Protein AF-A0A183P2V3-F1 (afdb_monomer_lite)

Foldseek 3Di:
DVVVVLVVLCCCCVPPVDPDAAEAEEECLAEPPSVQVDDDLDDGDDDQPQDDPPDLHHHDRPSHPHYFHFYQPHHSDDDRRLLLVVLVVVLQQPDFDAPPCPPDDWDKAKWWAAQVRDTDDHPDDDDDDDDPVPVSPPCSVSNPDRGGTGTDIDTDDDDDDDGDGDAAAAEDAADAPVSLVSQLCQCLHPPHHQYEADDPRYDSSVLLVVLLVAADQQSHHDPVVLVVSLVSQCVRRVHDSVVSVVSNVSSSSSSPRSVSYD

pLDDT: mean 70.75, std 23.8, range [21.55, 97.94]

Sequence (262 aa):
VTRHIGEALKDEVHIRGSNIVALGIAPWGYVQHRETLIGLDNTCSYYSQGWRPGRQEAPLNPDHNYFLLADNGTSGKFGGELGLRRRLEQYLAQQPIDMRRYGGLIRARTLNVDETGEVTDIKTRFIDHGYTGMVKNRFRHLLQGNYSCLSIYHVSLEIGGSKSRVPIVGVLLEGGTQTFRTVFELVTGRNPVPIVVCDGSGRAADLLAFMHRYANEDGDLSTQLRDQMVANISRAFQIRRFEAEGLYSELKLCMKRRHLVS

Radius of gyration: 20.95 Å; chains: 1; bounding box: 42×40×66 Å

Secondary structure (DSSP, 8-state):
-HHHHHHHHHHHHHHH------EEEEEGGGBTTGGGG--SS-----------TT-S-BPPPTT-SEEEEE--S-SS---SHHHHHHHHHHHHTTSEE-GGGTT----EEE-EE-TTS-EE---------S-HHHHHHHSTTTT-S--S-B--EEE-----SS-EE----EEE-S--HHHHHHHHHHHHSSS---EEE-TTS-HHHHHHHHHHHH--TTSPPPHHHHHHHHHHHHHHHT--HHHHHHHHHHHHHHHTTGGGB-

Organism: NCBI:txid31246

Structure (mmCIF, N/CA/C/O backbone):
data_AF-A0A183P2V3-F1
#
_entry.id   AF-A0A183P2V3-F1
#
loop_
_atom_site.group_PDB
_atom_site.id
_atom_site.type_symbol
_atom_site.label_atom_id
_atom_site.label_alt_id
_atom_site.label_comp_id
_atom_site.label_asym_id
_atom_site.label_entity_id
_atom_site.label_seq_id
_atom_site.pdbx_PDB_ins_code
_atom_site.Cartn_x
_atom_site.Cartn_y
_atom_site.Cartn_z
_atom_site.occupancy
_atom_site.B_iso_or_equiv
_atom_site.auth_seq_id
_atom_site.auth_comp_id
_atom_site.auth_asym_id
_atom_site.auth_atom_id
_atom_site.pdbx_PDB_model_num
ATOM 1 N N . VAL A 1 1 ? 2.893 -12.168 -2.347 1.00 76.62 1 VAL A N 1
ATOM 2 C CA . VAL A 1 1 ? 1.909 -11.395 -3.162 1.00 76.62 1 VAL A CA 1
ATOM 3 C C . VAL A 1 1 ? 2.215 -11.344 -4.666 1.00 76.62 1 VAL A C 1
ATOM 5 O O . VAL A 1 1 ? 1.499 -11.993 -5.412 1.00 76.62 1 VAL A O 1
ATOM 8 N N . THR A 1 2 ? 3.245 -10.634 -5.158 1.00 78.25 2 THR A N 1
ATOM 9 C CA . THR A 1 2 ? 3.459 -10.425 -6.619 1.00 78.25 2 THR A CA 1
ATOM 10 C C . THR A 1 2 ? 3.651 -11.708 -7.432 1.00 78.25 2 THR A C 1
ATOM 12 O O . THR A 1 2 ? 3.273 -11.744 -8.599 1.00 78.25 2 THR A O 1
ATOM 15 N N . ARG A 1 3 ? 4.200 -12.766 -6.823 1.00 79.44 3 ARG A N 1
ATOM 16 C CA . ARG A 1 3 ? 4.275 -14.109 -7.417 1.00 79.44 3 ARG A CA 1
ATOM 17 C C . ARG A 1 3 ? 2.891 -14.717 -7.662 1.00 79.44 3 ARG A C 1
ATOM 19 O O . ARG A 1 3 ? 2.632 -15.154 -8.771 1.00 79.44 3 ARG A O 1
ATOM 26 N N . HIS A 1 4 ? 2.012 -14.691 -6.660 1.00 80.62 4 HIS A N 1
ATOM 27 C CA . HIS A 1 4 ? 0.649 -15.222 -6.774 1.00 80.62 4 HIS A CA 1
ATOM 28 C C . HIS A 1 4 ? -0.178 -14.458 -7.813 1.00 80.62 4 HIS A C 1
ATOM 30 O O . HIS A 1 4 ? -0.959 -15.062 -8.536 1.00 80.62 4 HIS A O 1
ATOM 36 N N . ILE A 1 5 ? 0.046 -13.142 -7.941 1.00 77.94 5 ILE A N 1
ATOM 37 C CA . ILE A 1 5 ? -0.540 -12.346 -9.031 1.00 77.94 5 ILE A CA 1
ATOM 38 C C . ILE A 1 5 ? -0.048 -12.867 -10.388 1.00 77.94 5 ILE A C 1
ATOM 40 O O . ILE A 1 5 ? -0.852 -13.044 -11.293 1.00 77.94 5 ILE A O 1
ATOM 44 N N . GLY A 1 6 ? 1.252 -13.145 -10.527 1.00 74.25 6 GLY A N 1
ATOM 45 C CA . GLY A 1 6 ? 1.813 -13.713 -11.757 1.00 74.25 6 GLY A CA 1
ATOM 46 C C . GLY A 1 6 ? 1.243 -15.088 -12.112 1.00 74.25 6 GLY A C 1
ATOM 47 O O . GLY A 1 6 ? 0.862 -15.315 -13.255 1.00 74.25 6 GLY A O 1
ATOM 48 N N . GLU A 1 7 ? 1.107 -15.973 -11.123 1.00 80.50 7 GLU A N 1
ATOM 49 C CA . GLU A 1 7 ? 0.483 -17.293 -11.289 1.00 80.50 7 GLU A CA 1
ATOM 50 C C . GLU A 1 7 ? -0.974 -17.160 -11.775 1.00 80.50 7 GLU A C 1
ATOM 52 O O . GLU A 1 7 ? -1.329 -17.757 -12.787 1.00 80.50 7 GLU A O 1
ATOM 57 N N . ALA A 1 8 ? -1.775 -16.280 -11.164 1.00 77.50 8 ALA A N 1
ATOM 58 C CA . ALA A 1 8 ? -3.149 -16.021 -11.607 1.00 77.50 8 ALA A CA 1
ATOM 59 C C . ALA A 1 8 ? -3.230 -15.411 -13.023 1.00 77.50 8 ALA A C 1
ATOM 61 O O . ALA A 1 8 ? -4.146 -15.718 -13.787 1.00 77.50 8 ALA A O 1
ATOM 62 N N . LEU A 1 9 ? -2.268 -14.557 -13.398 1.00 70.88 9 LEU A N 1
ATOM 63 C CA . LEU A 1 9 ? -2.194 -13.976 -14.743 1.00 70.88 9 LEU A CA 1
ATOM 64 C C . LEU A 1 9 ? -1.890 -15.031 -15.811 1.00 70.88 9 LEU A C 1
ATOM 66 O O . LEU A 1 9 ? -2.450 -14.944 -16.904 1.00 70.88 9 LEU A O 1
ATOM 70 N N . LYS A 1 10 ? -1.046 -16.031 -15.514 1.00 69.56 10 LYS A N 1
ATOM 71 C CA . LYS A 1 10 ? -0.787 -17.147 -16.442 1.00 69.56 10 LYS A CA 1
ATOM 72 C C . LYS A 1 10 ? -2.063 -17.903 -16.755 1.00 69.56 10 LYS A C 1
ATOM 74 O O . LYS A 1 10 ? -2.346 -18.142 -17.926 1.00 69.56 10 LYS A O 1
ATOM 79 N N . ASP A 1 11 ? -2.826 -18.232 -15.722 1.00 65.31 11 ASP A N 1
ATOM 80 C CA . ASP A 1 11 ? -4.051 -19.003 -15.876 1.00 65.31 11 ASP A CA 1
ATOM 81 C C . ASP A 1 11 ? -5.087 -18.212 -16.690 1.00 65.31 11 ASP A C 1
ATOM 83 O O . ASP A 1 11 ? -5.658 -18.737 -17.637 1.00 65.31 11 ASP A O 1
ATOM 87 N N . GLU A 1 12 ? -5.280 -16.916 -16.436 1.00 61.22 12 GLU A N 1
ATOM 88 C CA . GLU A 1 12 ? -6.282 -16.127 -17.172 1.00 61.22 12 GLU A CA 1
ATOM 89 C C . GLU A 1 12 ? -5.874 -15.798 -18.621 1.00 61.22 12 GLU A C 1
ATOM 91 O O . GLU A 1 12 ? -6.685 -15.950 -19.541 1.00 61.22 12 GLU A O 1
ATOM 96 N N . VAL A 1 13 ? -4.623 -15.383 -18.858 1.00 55.28 13 VAL A N 1
ATOM 97 C CA . VAL A 1 13 ? -4.152 -14.985 -20.200 1.00 55.28 13 VAL A CA 1
ATOM 98 C C . VAL A 1 13 ? -4.029 -16.200 -21.123 1.00 55.28 13 VAL A C 1
ATOM 100 O O . VAL A 1 13 ? -4.395 -16.115 -22.296 1.00 55.28 13 VAL A O 1
ATOM 103 N N . HIS A 1 14 ? -3.555 -17.340 -20.605 1.00 48.06 14 HIS A N 1
ATOM 104 C CA . HIS A 1 14 ? -3.339 -18.551 -21.402 1.00 48.06 14 HIS A CA 1
ATOM 105 C C . HIS A 1 14 ? -4.632 -19.350 -21.640 1.00 48.06 14 HIS A C 1
ATOM 107 O O . HIS A 1 14 ? -4.748 -20.010 -22.670 1.00 48.06 14 HIS A O 1
ATOM 113 N N . ILE A 1 15 ? -5.616 -19.281 -20.729 1.00 48.31 15 ILE A N 1
ATOM 114 C CA . ILE A 1 15 ? -6.849 -20.090 -20.811 1.00 48.31 15 ILE A CA 1
ATOM 115 C C . ILE A 1 15 ? -8.001 -19.334 -21.490 1.00 48.31 15 ILE A C 1
ATOM 117 O O . ILE A 1 15 ? -8.837 -19.966 -22.135 1.00 48.31 15 ILE A O 1
ATOM 121 N N . ARG A 1 16 ? -8.078 -17.997 -21.377 1.00 50.03 16 ARG A N 1
ATOM 122 C CA . ARG A 1 16 ? -9.263 -17.232 -21.827 1.00 50.03 16 ARG A CA 1
ATOM 123 C C . ARG A 1 16 ? -9.010 -16.162 -22.889 1.00 50.03 16 ARG A C 1
ATOM 125 O O . ARG A 1 16 ? -9.973 -15.544 -23.338 1.00 50.03 16 ARG A O 1
ATOM 132 N N . GLY A 1 17 ? -7.761 -15.928 -23.304 1.00 51.28 17 GLY A N 1
ATOM 133 C CA . GLY A 1 17 ? -7.438 -14.900 -24.308 1.00 51.28 17 GLY A CA 1
ATOM 134 C C . GLY A 1 17 ? -7.804 -13.476 -23.865 1.00 51.28 17 GLY A C 1
ATOM 135 O O . GLY A 1 17 ? -8.141 -12.628 -24.691 1.00 51.28 17 GLY A O 1
ATOM 136 N N . SER A 1 18 ? -7.802 -13.220 -22.557 1.00 58.06 18 SER A N 1
ATOM 137 C CA . SER A 1 18 ? -8.200 -11.946 -21.962 1.00 58.06 18 SER A CA 1
ATOM 138 C C . SER A 1 18 ? -7.098 -10.881 -22.102 1.00 58.06 18 SER A C 1
ATOM 140 O O . SER A 1 18 ? -5.914 -11.137 -21.890 1.00 58.06 18 SER A O 1
ATOM 142 N N . ASN A 1 19 ? -7.489 -9.645 -22.441 1.00 65.75 19 ASN A N 1
ATOM 143 C CA . ASN A 1 19 ? -6.584 -8.495 -22.611 1.00 65.75 19 ASN A CA 1
ATOM 144 C C . ASN A 1 19 ? -6.204 -7.860 -21.258 1.00 65.75 19 ASN A C 1
ATOM 146 O O . ASN A 1 19 ? -6.498 -6.690 -21.005 1.00 65.75 19 ASN A O 1
ATOM 150 N N . ILE A 1 20 ? -5.596 -8.633 -20.354 1.00 68.50 20 ILE A N 1
ATOM 151 C CA . ILE A 1 20 ? -5.197 -8.135 -19.031 1.00 68.50 20 ILE A CA 1
ATOM 152 C C . ILE A 1 20 ? -3.856 -7.393 -19.126 1.00 68.50 20 ILE A C 1
ATOM 154 O O . ILE A 1 20 ? -2.854 -7.921 -19.608 1.00 68.50 20 ILE A O 1
ATOM 158 N N . VAL A 1 21 ? -3.824 -6.159 -18.618 1.00 71.69 21 VAL A N 1
ATOM 159 C CA . VAL A 1 21 ? -2.601 -5.354 -18.485 1.00 71.69 21 VAL A CA 1
ATOM 160 C C . VAL A 1 21 ? -2.131 -5.382 -17.030 1.00 71.69 21 VAL A C 1
ATOM 162 O O . VAL A 1 21 ? -2.817 -4.889 -16.138 1.00 71.69 21 VAL A O 1
ATOM 165 N N . ALA A 1 22 ? -0.942 -5.933 -16.801 1.00 70.06 22 ALA A N 1
ATOM 166 C CA . ALA A 1 22 ? -0.259 -6.042 -15.519 1.00 70.06 22 ALA A CA 1
ATOM 167 C C . ALA A 1 22 ? 1.005 -5.161 -15.499 1.00 70.06 22 ALA A C 1
ATOM 169 O O . ALA A 1 22 ? 2.073 -5.535 -15.988 1.00 70.06 22 ALA A O 1
ATOM 170 N N . LEU A 1 23 ? 0.877 -3.973 -14.904 1.00 77.75 23 LEU A N 1
ATOM 171 C CA . LEU A 1 23 ? 1.963 -3.004 -14.745 1.00 77.75 23 LEU A CA 1
ATOM 172 C C . LEU A 1 23 ? 2.672 -3.183 -13.394 1.00 77.75 23 LEU A C 1
ATOM 174 O O . LEU A 1 23 ? 2.105 -2.877 -12.343 1.00 77.75 23 LEU A O 1
ATOM 178 N N . GLY A 1 24 ? 3.925 -3.631 -13.415 1.00 77.00 24 GLY A N 1
ATOM 179 C CA . GLY A 1 24 ? 4.775 -3.707 -12.228 1.00 77.00 24 GLY A CA 1
ATOM 180 C C . GLY A 1 24 ? 5.444 -2.363 -11.951 1.00 77.00 24 GLY A C 1
ATOM 181 O O . GLY A 1 24 ? 6.015 -1.770 -12.856 1.00 77.00 24 GLY A O 1
ATOM 182 N N . ILE A 1 25 ? 5.418 -1.874 -10.711 1.00 79.00 25 ILE A N 1
ATOM 183 C CA . ILE A 1 25 ? 6.225 -0.712 -10.303 1.00 79.00 25 ILE A CA 1
ATOM 184 C C . ILE A 1 25 ? 7.305 -1.215 -9.355 1.00 79.00 25 ILE A C 1
ATOM 186 O O . ILE A 1 25 ? 6.983 -1.730 -8.285 1.00 79.00 25 ILE A O 1
ATOM 190 N N . ALA A 1 26 ? 8.567 -1.094 -9.755 1.00 80.12 26 ALA A N 1
ATOM 191 C CA . ALA A 1 26 ? 9.699 -1.630 -9.012 1.00 80.12 26 ALA A CA 1
ATOM 192 C C . ALA A 1 26 ? 10.743 -0.539 -8.723 1.00 80.12 26 ALA A C 1
ATOM 194 O O . ALA A 1 26 ? 10.991 0.310 -9.577 1.00 80.12 26 ALA A O 1
ATOM 195 N N . PRO A 1 27 ? 11.382 -0.548 -7.543 1.00 80.06 27 PRO A N 1
ATOM 196 C CA . PRO A 1 27 ? 12.522 0.320 -7.270 1.00 80.06 27 PRO A CA 1
ATOM 197 C C . PRO A 1 27 ? 13.748 -0.132 -8.071 1.00 80.06 27 PRO A C 1
ATOM 199 O O . PRO A 1 27 ? 14.230 -1.249 -7.884 1.00 80.06 27 PRO A O 1
ATOM 202 N N . TRP A 1 28 ? 14.301 0.747 -8.911 1.00 81.25 28 TRP A N 1
ATOM 203 C CA . TRP A 1 28 ? 15.506 0.492 -9.717 1.00 81.25 28 TRP A CA 1
ATOM 204 C C . TRP A 1 28 ? 16.692 0.025 -8.865 1.00 81.25 28 TRP A C 1
ATOM 206 O O . TRP A 1 28 ? 17.432 -0.883 -9.241 1.00 81.25 28 TRP A O 1
ATOM 216 N N . GLY A 1 29 ? 16.823 0.602 -7.667 1.00 78.06 29 GLY A N 1
ATOM 217 C CA . GLY A 1 29 ? 17.808 0.243 -6.648 1.00 78.06 29 GLY A CA 1
ATOM 218 C C . GLY A 1 29 ? 17.839 -1.239 -6.265 1.00 78.06 29 GLY A C 1
ATOM 219 O O . GLY A 1 29 ? 18.847 -1.707 -5.744 1.00 78.06 29 GLY A O 1
ATOM 220 N N . TYR A 1 30 ? 16.741 -1.957 -6.489 1.00 85.50 30 TYR A N 1
ATOM 221 C CA . TYR A 1 30 ? 16.479 -3.301 -5.973 1.00 85.50 30 TYR A CA 1
ATOM 222 C C . TYR A 1 30 ? 16.330 -4.346 -7.088 1.00 85.50 30 TYR A C 1
ATOM 224 O O . TYR A 1 30 ? 16.124 -5.520 -6.789 1.00 85.50 30 TYR A O 1
ATOM 232 N N . VAL A 1 31 ? 16.403 -3.941 -8.362 1.00 83.31 31 VAL A N 1
ATOM 233 C CA . VAL A 1 31 ? 16.258 -4.849 -9.506 1.00 83.31 31 VAL A CA 1
ATOM 234 C C . VAL A 1 31 ? 17.556 -5.622 -9.728 1.00 83.31 31 VAL A C 1
ATOM 236 O O . VAL A 1 31 ? 18.617 -5.035 -9.926 1.00 83.31 31 VAL A O 1
ATOM 239 N N . GLN A 1 32 ? 17.458 -6.950 -9.731 1.00 87.19 32 GLN A N 1
ATOM 240 C CA . GLN A 1 32 ? 18.570 -7.840 -10.064 1.00 87.19 32 GLN A CA 1
ATOM 241 C C . GLN A 1 32 ? 18.993 -7.650 -11.524 1.00 87.19 32 GLN A C 1
ATOM 243 O O . GLN A 1 32 ? 18.119 -7.610 -12.385 1.00 87.19 32 GLN A O 1
ATOM 248 N N . HIS A 1 33 ? 20.299 -7.624 -11.810 1.00 83.25 33 HIS A N 1
ATOM 249 C CA . HIS A 1 33 ? 20.865 -7.475 -13.165 1.00 83.25 33 HIS A CA 1
ATOM 250 C C . HIS A 1 33 ? 20.415 -6.199 -13.888 1.00 83.25 33 HIS A C 1
ATOM 252 O O . HIS A 1 33 ? 20.289 -6.173 -15.114 1.00 83.25 33 HIS A O 1
ATOM 258 N N . ARG A 1 34 ? 20.126 -5.129 -13.141 1.00 80.06 34 ARG A N 1
ATOM 259 C CA . ARG A 1 34 ? 19.667 -3.845 -13.695 1.00 80.06 34 ARG A CA 1
ATOM 260 C C . ARG A 1 34 ? 20.643 -3.239 -14.706 1.00 80.06 34 ARG A C 1
ATOM 262 O O . ARG A 1 34 ? 20.220 -2.538 -15.612 1.00 80.06 34 ARG A O 1
ATOM 269 N N . GLU A 1 35 ? 21.931 -3.549 -14.617 1.00 77.50 35 GLU A N 1
ATOM 270 C CA . GLU A 1 35 ? 22.951 -3.155 -15.590 1.00 77.50 35 GLU A CA 1
ATOM 271 C C . GLU A 1 35 ? 22.640 -3.637 -17.013 1.00 77.50 35 GLU A C 1
ATOM 273 O O . GLU A 1 35 ? 22.985 -2.956 -17.972 1.00 77.50 35 GLU A O 1
ATOM 278 N N . THR A 1 36 ? 21.913 -4.752 -17.161 1.00 75.56 36 THR A N 1
ATOM 279 C CA . THR A 1 36 ? 21.452 -5.251 -18.470 1.00 75.56 36 THR A CA 1
ATOM 280 C C . THR A 1 36 ? 20.374 -4.375 -19.099 1.00 75.56 36 THR A C 1
ATOM 282 O O . THR A 1 36 ? 20.162 -4.435 -20.306 1.00 75.56 36 THR A O 1
ATOM 285 N N . LEU A 1 37 ? 19.695 -3.561 -18.288 1.00 74.06 37 LEU A N 1
ATOM 286 C CA . LEU A 1 37 ? 18.627 -2.656 -18.703 1.00 74.06 37 LEU A CA 1
ATOM 287 C C . LEU A 1 37 ? 19.147 -1.249 -19.026 1.00 74.06 37 LEU A C 1
ATOM 289 O O . LEU A 1 37 ? 18.365 -0.401 -19.448 1.00 74.06 37 LEU A O 1
ATOM 293 N N . ILE A 1 38 ? 20.448 -0.992 -18.854 1.00 73.06 38 ILE A N 1
ATOM 294 C CA . ILE A 1 38 ? 21.062 0.298 -19.167 1.00 73.06 38 ILE A CA 1
ATOM 295 C C . ILE A 1 38 ? 21.364 0.361 -20.665 1.00 73.06 38 ILE A C 1
ATOM 297 O O . ILE A 1 38 ? 22.180 -0.393 -21.191 1.00 73.06 38 ILE A O 1
ATOM 301 N N . GLY A 1 39 ? 20.731 1.304 -21.353 1.00 60.34 39 GLY A N 1
ATOM 302 C CA . GLY A 1 39 ? 20.983 1.589 -22.758 1.00 60.34 39 GLY A CA 1
ATOM 303 C C . GLY A 1 39 ? 20.179 2.802 -23.203 1.00 60.34 39 GLY A C 1
ATOM 304 O O . GLY A 1 39 ? 19.013 2.941 -22.844 1.00 60.34 39 GLY A O 1
ATOM 305 N N . LEU A 1 40 ? 20.802 3.695 -23.969 1.00 54.50 40 LEU A N 1
ATOM 306 C CA . LEU A 1 40 ? 20.103 4.827 -24.571 1.00 54.50 40 LEU A CA 1
ATOM 307 C C . LEU A 1 40 ? 19.416 4.353 -25.856 1.00 54.50 40 LEU A C 1
ATOM 309 O O . LEU A 1 40 ? 20.084 3.785 -26.718 1.00 54.50 40 LEU A O 1
ATOM 313 N N . ASP A 1 41 ? 18.104 4.572 -25.971 1.00 53.28 41 ASP A N 1
ATOM 314 C CA . ASP A 1 41 ? 17.301 4.226 -27.156 1.00 53.28 41 ASP A CA 1
ATOM 315 C C . ASP A 1 41 ? 17.491 2.783 -27.664 1.00 53.28 41 ASP A C 1
ATOM 317 O O . ASP A 1 41 ? 17.401 2.511 -28.863 1.00 53.28 41 ASP A O 1
ATOM 321 N N . ASN A 1 42 ? 17.755 1.840 -26.754 1.00 53.56 42 ASN A N 1
ATOM 322 C CA . ASN A 1 42 ? 18.007 0.447 -27.102 1.00 53.56 42 ASN A CA 1
ATOM 323 C C . ASN A 1 42 ? 16.956 -0.493 -26.502 1.00 53.56 42 ASN A C 1
ATOM 325 O O . ASN A 1 42 ? 16.420 -0.259 -25.420 1.00 53.56 42 ASN A O 1
ATOM 329 N N . THR A 1 43 ? 16.682 -1.590 -27.208 1.00 64.25 43 THR A N 1
ATOM 330 C CA . THR A 1 43 ? 15.909 -2.700 -26.647 1.00 64.25 43 THR A CA 1
ATOM 331 C C . THR A 1 43 ? 16.853 -3.579 -25.841 1.00 64.25 43 THR A C 1
ATOM 333 O O . THR A 1 43 ? 17.717 -4.257 -26.393 1.00 64.25 43 THR A O 1
ATOM 336 N N . CYS A 1 44 ? 16.682 -3.564 -24.525 1.00 65.19 44 CYS A N 1
ATOM 337 C CA . CYS A 1 44 ? 17.478 -4.363 -23.605 1.00 65.19 44 CYS A CA 1
ATOM 338 C C . CYS A 1 44 ? 16.808 -5.721 -23.354 1.00 65.19 44 CYS A C 1
ATOM 340 O O . CYS A 1 44 ? 15.595 -5.796 -23.155 1.00 65.19 44 CYS A O 1
ATOM 342 N N . SER A 1 45 ? 17.594 -6.800 -23.350 1.00 70.88 45 SER A N 1
ATOM 343 C CA . SER A 1 45 ? 17.107 -8.133 -22.975 1.00 70.88 45 SER A CA 1
ATOM 344 C C . SER A 1 45 ? 17.323 -8.367 -21.486 1.00 70.88 45 SER A C 1
ATOM 346 O O . SER A 1 45 ? 18.446 -8.261 -20.999 1.00 70.88 45 SER A O 1
ATOM 348 N N . TYR A 1 46 ? 16.255 -8.726 -20.779 1.00 77.56 46 TYR A N 1
ATOM 349 C CA . TYR A 1 46 ? 16.287 -9.041 -19.356 1.00 77.56 46 TYR A CA 1
ATOM 350 C C . TYR A 1 46 ? 15.964 -10.511 -19.117 1.00 77.56 46 TYR A C 1
ATOM 352 O O . TYR A 1 46 ? 14.935 -11.004 -19.578 1.00 77.56 46 TYR A O 1
ATOM 360 N N . TYR A 1 47 ? 16.802 -11.193 -18.338 1.00 77.00 47 TYR A N 1
ATOM 361 C CA . TYR A 1 47 ? 16.580 -12.583 -17.951 1.00 77.00 47 TYR A CA 1
ATOM 362 C C . TYR A 1 47 ? 16.336 -12.679 -16.445 1.00 77.00 47 TYR A C 1
ATOM 364 O O . TYR A 1 47 ? 17.238 -12.456 -15.636 1.00 77.00 47 TYR A O 1
ATOM 372 N N . SER A 1 48 ? 15.107 -13.038 -16.068 1.00 80.25 48 SER A N 1
ATOM 373 C CA . SER A 1 48 ? 14.721 -13.241 -14.670 1.00 80.25 48 SER A CA 1
ATOM 374 C C . SER A 1 48 ? 15.386 -14.507 -14.121 1.00 80.25 48 SER A C 1
ATOM 376 O O . SER A 1 48 ? 15.134 -15.606 -14.608 1.00 80.25 48 SER A O 1
ATOM 378 N N . GLN A 1 49 ? 16.253 -14.366 -13.113 1.00 78.19 49 GLN A N 1
ATOM 379 C CA . GLN A 1 49 ? 17.031 -15.484 -12.554 1.00 78.19 49 GLN A CA 1
ATOM 380 C C . GLN A 1 49 ? 16.465 -16.047 -11.242 1.00 78.19 49 GLN A C 1
ATOM 382 O O . GLN A 1 49 ? 17.181 -16.726 -10.502 1.00 78.19 49 GLN A O 1
ATOM 387 N N . GLY A 1 50 ? 15.188 -15.780 -10.958 1.00 79.25 50 GLY A N 1
ATOM 388 C CA . GLY A 1 50 ? 14.520 -16.247 -9.746 1.00 79.25 50 GLY A CA 1
ATOM 389 C C . GLY A 1 50 ? 15.060 -15.607 -8.461 1.00 79.25 50 GLY A C 1
ATOM 390 O O . GLY A 1 50 ? 16.064 -14.896 -8.445 1.00 79.25 50 GLY A O 1
ATOM 391 N N . TRP A 1 51 ? 14.340 -15.813 -7.359 1.00 81.06 51 TRP A N 1
ATOM 392 C CA . TRP A 1 51 ? 14.736 -15.259 -6.066 1.00 81.06 51 TRP A CA 1
ATOM 393 C C . TRP A 1 51 ? 15.975 -15.980 -5.521 1.00 81.06 51 TRP A C 1
ATOM 395 O O . TRP A 1 51 ? 16.037 -17.210 -5.538 1.00 81.06 51 TRP A O 1
ATOM 405 N N . ARG A 1 52 ? 16.950 -15.215 -5.014 1.00 79.19 52 ARG A N 1
ATOM 406 C CA . ARG A 1 52 ? 18.191 -15.746 -4.436 1.00 79.19 52 ARG A CA 1
ATOM 407 C C . ARG A 1 52 ? 18.286 -15.394 -2.945 1.00 79.19 52 ARG A C 1
ATOM 409 O O . ARG A 1 52 ? 18.326 -14.206 -2.623 1.00 79.19 52 ARG A O 1
ATOM 416 N N . PRO A 1 53 ? 18.374 -16.386 -2.038 1.00 76.81 53 PRO A N 1
ATOM 417 C CA . PRO A 1 53 ? 18.542 -16.128 -0.610 1.00 76.81 53 PRO A CA 1
ATOM 418 C C . PRO A 1 53 ? 19.778 -15.265 -0.325 1.00 76.81 53 PRO A C 1
ATOM 420 O O . PRO A 1 53 ? 20.837 -15.471 -0.917 1.00 76.81 53 PRO A O 1
ATOM 423 N N . GLY A 1 54 ? 19.650 -14.299 0.587 1.00 76.94 54 GLY A N 1
ATOM 424 C CA . GLY A 1 54 ? 20.761 -13.444 1.029 1.00 76.94 54 GLY A CA 1
ATOM 425 C C . GLY A 1 54 ? 21.157 -12.321 0.064 1.00 76.94 54 GLY A C 1
ATOM 426 O O . GLY A 1 54 ? 22.013 -11.508 0.407 1.00 76.94 54 GLY A O 1
ATOM 427 N N . ARG A 1 55 ? 20.538 -12.227 -1.120 1.00 79.00 55 ARG A N 1
ATOM 428 C CA . ARG A 1 55 ? 20.667 -11.055 -1.997 1.00 79.00 55 ARG A CA 1
ATOM 429 C C . ARG A 1 55 ? 19.630 -10.010 -1.605 1.00 79.00 55 ARG A C 1
ATOM 431 O O . ARG A 1 55 ? 18.475 -10.332 -1.346 1.00 79.00 55 ARG A O 1
ATOM 438 N N . GLN A 1 56 ? 20.065 -8.754 -1.580 1.00 83.25 56 GLN A N 1
ATOM 439 C CA . GLN A 1 56 ? 19.170 -7.618 -1.382 1.00 83.25 56 GLN A CA 1
ATOM 440 C C . GLN A 1 56 ? 18.343 -7.334 -2.638 1.00 83.25 56 GLN A C 1
ATOM 442 O O . GLN A 1 56 ? 17.273 -6.775 -2.532 1.00 83.25 56 GLN A O 1
ATOM 447 N N . GLU A 1 57 ? 18.810 -7.727 -3.820 1.00 87.56 57 GLU A N 1
ATOM 448 C CA . GLU A 1 57 ? 18.098 -7.521 -5.082 1.00 87.56 57 GLU A CA 1
ATOM 449 C C . GLU A 1 57 ? 17.041 -8.604 -5.333 1.00 87.56 57 GLU A C 1
ATOM 451 O O . GLU A 1 57 ? 17.202 -9.762 -4.936 1.00 87.56 57 GLU A O 1
ATOM 456 N N . ALA A 1 58 ? 15.986 -8.241 -6.060 1.00 86.94 58 ALA A N 1
ATOM 457 C CA . ALA A 1 58 ? 14.926 -9.138 -6.494 1.00 86.94 58 ALA A CA 1
ATOM 458 C C . ALA A 1 58 ? 14.777 -9.116 -8.027 1.00 86.94 58 ALA A C 1
ATOM 460 O O . ALA A 1 58 ? 14.953 -8.066 -8.655 1.00 86.94 58 ALA A O 1
ATOM 461 N N . PRO A 1 59 ? 14.439 -10.256 -8.652 1.00 85.62 59 PRO A N 1
ATOM 462 C CA . PRO A 1 59 ? 14.161 -10.298 -10.080 1.00 85.62 59 PRO A CA 1
ATOM 463 C C . PRO A 1 59 ? 12.821 -9.631 -10.415 1.00 85.62 59 PRO A C 1
ATOM 465 O O . PRO A 1 59 ? 11.883 -9.648 -9.611 1.00 85.62 59 PRO A O 1
ATOM 468 N N . LEU A 1 60 ? 12.692 -9.122 -11.641 1.00 83.12 60 LEU A N 1
ATOM 469 C CA . LEU A 1 60 ? 11.388 -8.746 -12.190 1.00 83.12 60 LEU A CA 1
ATOM 470 C C . LEU A 1 60 ? 10.543 -10.003 -12.454 1.00 83.12 60 LEU A C 1
ATOM 472 O O . LEU A 1 60 ? 11.067 -11.053 -12.846 1.00 83.12 60 LEU A O 1
ATOM 476 N N . ASN A 1 61 ? 9.230 -9.895 -12.232 1.00 81.62 61 ASN A N 1
ATOM 477 C CA . ASN A 1 61 ? 8.301 -11.001 -12.458 1.00 81.62 61 ASN A CA 1
ATOM 478 C C . ASN A 1 61 ? 7.976 -11.125 -13.966 1.00 81.62 61 ASN A C 1
ATOM 480 O O . ASN A 1 61 ? 7.346 -10.216 -14.502 1.00 81.62 61 ASN A O 1
ATOM 484 N N . PRO A 1 62 ? 8.334 -12.230 -14.647 1.00 75.94 62 PRO A N 1
ATOM 485 C CA . PRO A 1 62 ? 8.081 -12.394 -16.084 1.00 75.94 62 PRO A CA 1
ATOM 486 C C . PRO A 1 62 ? 6.594 -12.372 -16.473 1.00 75.94 62 PRO A C 1
ATOM 488 O O . PRO A 1 62 ? 6.277 -12.206 -17.645 1.00 75.94 62 PRO A O 1
ATOM 491 N N . ASP A 1 63 ? 5.691 -12.511 -15.504 1.00 76.81 63 ASP A N 1
ATOM 492 C CA . ASP A 1 63 ? 4.246 -12.570 -15.737 1.00 76.81 63 ASP A CA 1
ATOM 493 C C . ASP A 1 63 ? 3.598 -11.179 -15.826 1.00 76.81 63 ASP A C 1
ATOM 495 O O . ASP A 1 63 ? 2.412 -11.054 -16.120 1.00 76.81 63 ASP A O 1
ATOM 499 N N . HIS A 1 64 ? 4.366 -10.117 -15.559 1.00 70.38 64 HIS A N 1
ATOM 500 C CA . HIS A 1 64 ? 3.948 -8.745 -15.841 1.00 70.38 64 HIS A CA 1
ATOM 501 C C . HIS A 1 64 ? 4.372 -8.369 -17.260 1.00 70.38 64 HIS A C 1
ATOM 503 O O . HIS A 1 64 ? 5.503 -8.618 -17.672 1.00 70.38 64 HIS A O 1
ATOM 509 N N . ASN A 1 65 ? 3.479 -7.717 -17.998 1.00 67.69 65 ASN A N 1
ATOM 510 C CA . ASN A 1 65 ? 3.721 -7.298 -19.380 1.00 67.69 65 ASN A CA 1
ATOM 511 C C . ASN A 1 65 ? 4.344 -5.898 -19.488 1.00 67.69 65 ASN A C 1
ATOM 513 O O . ASN A 1 65 ? 4.900 -5.563 -20.533 1.00 67.69 65 ASN A O 1
ATOM 517 N N . TYR A 1 66 ? 4.309 -5.099 -18.418 1.00 75.12 66 TYR A N 1
ATOM 518 C CA . TYR A 1 66 ? 4.936 -3.779 -18.376 1.00 75.12 66 TYR A CA 1
ATOM 519 C C . TYR A 1 66 ? 5.584 -3.508 -17.019 1.00 75.12 66 TYR A C 1
ATOM 521 O O . TYR A 1 66 ? 5.092 -3.961 -15.985 1.00 75.12 66 TYR A O 1
ATOM 529 N N . PHE A 1 67 ? 6.642 -2.694 -17.015 1.00 75.12 67 PHE A N 1
ATOM 530 C CA . PHE A 1 67 ? 7.318 -2.247 -15.799 1.00 75.12 67 PHE A CA 1
ATOM 531 C C . PHE A 1 67 ? 7.561 -0.736 -15.792 1.00 75.12 67 PHE A C 1
ATOM 533 O O . PHE A 1 67 ? 7.974 -0.166 -16.797 1.00 75.12 67 PHE A O 1
ATOM 540 N N . LEU A 1 68 ? 7.346 -0.109 -14.633 1.00 77.88 68 LEU A N 1
ATOM 541 C CA . LEU A 1 68 ? 7.873 1.203 -14.269 1.00 77.88 68 LEU A CA 1
ATOM 542 C C . LEU A 1 68 ? 9.002 1.011 -13.261 1.00 77.88 68 LEU A C 1
ATOM 544 O O . LEU A 1 68 ? 8.779 0.451 -12.185 1.00 77.88 68 LEU A O 1
ATOM 548 N N . LEU A 1 69 ? 10.196 1.497 -13.588 1.00 79.12 69 LEU A N 1
ATOM 549 C CA . LEU A 1 69 ? 11.363 1.414 -12.714 1.00 79.12 69 LEU A CA 1
ATOM 550 C C . LEU A 1 69 ? 11.597 2.776 -12.053 1.00 79.12 69 LEU A C 1
ATOM 552 O O . LEU A 1 69 ? 11.968 3.745 -12.708 1.00 79.12 69 LEU A O 1
ATOM 556 N N . ALA A 1 70 ? 11.329 2.856 -10.751 1.00 76.75 70 ALA A N 1
ATOM 557 C CA . ALA A 1 70 ? 11.490 4.074 -9.969 1.00 76.75 70 ALA A CA 1
ATOM 558 C C . ALA A 1 70 ? 12.921 4.171 -9.442 1.00 76.75 70 ALA A C 1
ATOM 560 O O . ALA A 1 70 ? 13.323 3.376 -8.589 1.00 76.75 70 ALA A O 1
ATOM 561 N N . ASP A 1 71 ? 13.676 5.149 -9.927 1.00 75.75 71 ASP A N 1
ATOM 562 C CA . ASP A 1 71 ? 15.018 5.432 -9.440 1.00 75.75 71 ASP A CA 1
ATOM 563 C C . ASP A 1 71 ? 14.989 6.588 -8.429 1.00 75.75 71 ASP A C 1
ATOM 565 O O . ASP A 1 71 ? 14.219 7.542 -8.524 1.00 75.75 71 ASP A O 1
ATOM 569 N N . ASN A 1 72 ? 15.787 6.452 -7.383 1.00 71.69 72 ASN A N 1
ATOM 570 C CA . ASN A 1 72 ? 15.978 7.459 -6.344 1.00 71.69 72 ASN A CA 1
ATOM 571 C C . ASN A 1 72 ? 17.472 7.736 -6.104 1.00 71.69 72 ASN A C 1
ATOM 573 O O . ASN A 1 72 ? 17.828 8.317 -5.081 1.00 71.69 72 ASN A O 1
ATOM 577 N N . GLY A 1 73 ? 18.343 7.263 -7.000 1.00 73.12 73 GLY A N 1
ATOM 578 C CA . GLY A 1 73 ? 19.794 7.384 -6.906 1.00 73.12 73 GLY A CA 1
ATOM 579 C C . GLY A 1 73 ? 20.444 6.444 -5.889 1.00 73.12 73 GLY A C 1
ATOM 580 O O . GLY A 1 73 ? 21.649 6.535 -5.662 1.00 73.12 73 GLY A O 1
ATOM 581 N N . THR A 1 74 ? 19.689 5.542 -5.253 1.00 73.94 74 THR A N 1
ATOM 582 C CA . THR A 1 74 ? 20.222 4.623 -4.235 1.00 73.94 74 THR A CA 1
ATOM 583 C C . THR A 1 74 ? 20.236 3.171 -4.710 1.00 73.94 74 THR A C 1
ATOM 585 O O . THR A 1 74 ? 19.482 2.760 -5.588 1.00 73.94 74 THR A O 1
ATOM 588 N N . SER A 1 75 ? 21.114 2.365 -4.110 1.00 78.44 75 SER A N 1
ATOM 589 C CA . SER A 1 75 ? 21.191 0.919 -4.350 1.00 78.44 75 SER A CA 1
ATOM 590 C C . SER A 1 75 ? 20.715 0.157 -3.119 1.00 78.44 75 SER A C 1
ATOM 592 O O . SER A 1 75 ? 21.017 0.548 -1.991 1.00 78.44 75 SER A O 1
ATOM 594 N N . GLY A 1 76 ? 19.943 -0.907 -3.329 1.00 78.06 76 GLY A N 1
ATOM 595 C CA . GLY A 1 76 ? 19.402 -1.752 -2.268 1.00 78.06 76 GLY A CA 1
ATOM 596 C C . GLY A 1 76 ? 18.382 -1.062 -1.356 1.00 78.06 76 GLY A C 1
ATOM 597 O O . GLY A 1 76 ? 18.127 -1.552 -0.259 1.00 78.06 76 GLY A O 1
ATOM 598 N N . LYS A 1 77 ? 17.787 0.072 -1.741 1.00 73.69 77 LYS A N 1
ATOM 599 C CA . LYS A 1 77 ? 16.775 0.744 -0.909 1.00 73.69 77 LYS A CA 1
ATOM 600 C C . LYS A 1 77 ? 15.455 0.933 -1.646 1.00 73.69 77 LYS A C 1
ATOM 602 O O . LYS A 1 77 ? 15.425 1.193 -2.844 1.00 73.69 77 LYS A O 1
ATOM 607 N N . PHE A 1 78 ? 14.380 0.831 -0.872 1.00 73.31 78 PHE A N 1
ATOM 608 C CA . PHE A 1 78 ? 13.025 1.223 -1.254 1.00 73.31 78 PHE A CA 1
ATOM 609 C C . PHE A 1 78 ? 12.832 2.734 -1.061 1.00 73.31 78 PHE A C 1
ATOM 611 O O . PHE A 1 78 ? 13.551 3.348 -0.266 1.00 73.31 78 PHE A O 1
ATOM 618 N N . GLY A 1 79 ? 11.846 3.332 -1.734 1.00 62.06 79 GLY A N 1
ATOM 619 C CA . GLY A 1 79 ? 11.367 4.683 -1.410 1.00 62.06 79 GLY A CA 1
ATOM 620 C C . GLY A 1 79 ? 10.962 5.569 -2.591 1.00 62.06 79 GLY A C 1
ATOM 621 O O . GLY A 1 79 ? 10.326 6.597 -2.371 1.00 62.06 79 GLY A O 1
ATOM 622 N N . GLY A 1 80 ? 11.289 5.201 -3.833 1.00 67.31 80 GLY A N 1
ATOM 623 C CA . GLY A 1 80 ? 10.877 5.959 -5.029 1.00 67.31 80 GLY A CA 1
ATOM 624 C C . GLY A 1 80 ? 9.540 5.485 -5.607 1.00 67.31 80 GLY A C 1
ATOM 625 O O . GLY A 1 80 ? 8.697 6.275 -6.038 1.00 67.31 80 GLY A O 1
ATOM 626 N N . GLU A 1 81 ? 9.318 4.177 -5.560 1.00 71.19 81 GLU A N 1
ATOM 627 C CA . GLU A 1 81 ? 8.202 3.460 -6.165 1.00 71.19 81 GLU A CA 1
ATOM 628 C C . GLU A 1 81 ? 6.850 3.817 -5.543 1.00 71.19 81 GLU A C 1
ATOM 630 O O . GLU A 1 81 ? 5.870 3.967 -6.269 1.00 71.19 81 GLU A O 1
ATOM 635 N N . LEU A 1 82 ? 6.793 4.030 -4.222 1.00 70.44 82 LEU A N 1
ATOM 636 C CA . LEU A 1 82 ? 5.556 4.404 -3.528 1.00 70.44 82 LEU A CA 1
ATOM 637 C C . LEU A 1 82 ? 5.077 5.798 -3.948 1.00 70.44 82 LEU A C 1
ATOM 639 O O . LEU A 1 82 ? 3.887 6.005 -4.190 1.00 70.44 82 LEU A O 1
ATOM 643 N N . GLY A 1 83 ? 6.003 6.751 -4.081 1.00 71.06 83 GLY A N 1
ATOM 644 C CA . GLY A 1 83 ? 5.693 8.100 -4.555 1.00 71.06 83 GLY A CA 1
ATOM 645 C C . GLY A 1 83 ? 5.214 8.098 -6.006 1.00 71.06 83 GLY A C 1
ATOM 646 O O . GLY A 1 83 ? 4.198 8.722 -6.321 1.00 71.06 83 GLY A O 1
ATOM 647 N N . LEU A 1 84 ? 5.905 7.352 -6.875 1.00 73.69 84 LEU A N 1
ATOM 648 C CA . LEU A 1 84 ? 5.512 7.177 -8.275 1.00 73.69 84 LEU A CA 1
ATOM 649 C C . LEU A 1 84 ? 4.125 6.530 -8.395 1.00 73.69 84 LEU A C 1
ATOM 651 O O . LEU A 1 84 ? 3.271 7.054 -9.111 1.00 73.69 84 LEU A O 1
ATOM 655 N N . ARG A 1 85 ? 3.876 5.444 -7.652 1.00 74.69 85 ARG A N 1
ATOM 656 C CA . ARG A 1 85 ? 2.592 4.731 -7.625 1.00 74.69 85 ARG A CA 1
ATOM 657 C C . ARG A 1 85 ? 1.439 5.672 -7.285 1.00 74.69 85 ARG A C 1
ATOM 659 O O . ARG A 1 85 ? 0.482 5.751 -8.048 1.00 74.69 85 ARG A O 1
ATOM 666 N N . ARG A 1 86 ? 1.563 6.434 -6.194 1.00 69.38 86 ARG A N 1
ATOM 667 C CA . ARG A 1 86 ? 0.516 7.365 -5.736 1.00 69.38 86 ARG A CA 1
ATOM 668 C C . ARG A 1 86 ? 0.205 8.440 -6.768 1.00 69.38 86 ARG A C 1
ATOM 670 O O . ARG A 1 86 ? -0.960 8.734 -7.019 1.00 69.38 86 ARG A O 1
ATOM 677 N N . ARG A 1 87 ? 1.240 9.032 -7.371 1.00 71.81 87 ARG A N 1
ATOM 678 C CA . ARG A 1 87 ? 1.077 10.066 -8.403 1.00 71.81 87 ARG A CA 1
ATOM 679 C C . ARG A 1 87 ? 0.392 9.512 -9.652 1.00 71.81 87 ARG A C 1
ATOM 681 O O . ARG A 1 87 ? -0.496 10.167 -10.194 1.00 71.81 87 ARG A O 1
ATOM 688 N N . LEU A 1 88 ? 0.763 8.301 -10.068 1.00 74.69 88 LEU A N 1
ATOM 689 C CA . LEU A 1 88 ? 0.137 7.615 -11.195 1.00 74.69 88 LEU A CA 1
ATOM 690 C C . LEU A 1 88 ? -1.340 7.312 -10.923 1.00 74.69 88 LEU A C 1
ATOM 692 O O . LEU A 1 88 ? -2.188 7.648 -11.743 1.00 74.69 88 LEU A O 1
ATOM 696 N N . GLU A 1 89 ? -1.662 6.730 -9.769 1.00 71.38 89 GLU A N 1
ATOM 697 C CA . GLU A 1 89 ? -3.047 6.435 -9.383 1.00 71.38 89 GLU A CA 1
ATOM 698 C C . GLU A 1 89 ? -3.897 7.710 -9.349 1.00 71.38 89 GLU A C 1
ATOM 700 O O . GLU A 1 89 ? -4.954 7.777 -9.969 1.00 71.38 89 GLU A O 1
ATOM 705 N N . GLN A 1 90 ? -3.410 8.777 -8.715 1.00 68.25 90 GLN A N 1
ATOM 706 C CA . GLN A 1 90 ? -4.132 10.051 -8.674 1.00 68.25 90 GLN A CA 1
ATOM 707 C C . GLN A 1 90 ? -4.372 10.644 -10.062 1.00 68.25 90 GLN A C 1
ATOM 709 O O . GLN A 1 90 ? -5.432 11.224 -10.303 1.00 68.25 90 GLN A O 1
ATOM 714 N N . TYR A 1 91 ? -3.405 10.507 -10.969 1.00 72.12 91 TYR A N 1
ATOM 715 C CA . TYR A 1 91 ? -3.556 10.942 -12.350 1.00 72.12 91 TYR A CA 1
ATOM 716 C C . TYR A 1 91 ? -4.617 10.121 -13.089 1.00 72.12 91 TYR A C 1
ATOM 718 O O . TYR A 1 91 ? -5.483 10.703 -13.749 1.00 72.12 91 TYR A O 1
ATOM 726 N N . LEU A 1 92 ? -4.577 8.791 -12.955 1.00 71.25 92 LEU A N 1
ATOM 727 C CA . LEU A 1 92 ? -5.527 7.879 -13.595 1.00 71.25 92 LEU A CA 1
ATOM 728 C C . LEU A 1 92 ? -6.954 8.143 -13.112 1.00 71.25 92 LEU A C 1
ATOM 730 O O . LEU A 1 92 ? -7.840 8.310 -13.943 1.00 71.25 92 LEU A O 1
ATOM 734 N N . ALA A 1 93 ? -7.165 8.316 -11.805 1.00 67.88 93 ALA A N 1
ATOM 735 C CA . ALA A 1 93 ? -8.478 8.630 -11.231 1.00 67.88 93 ALA A CA 1
ATOM 736 C C . ALA A 1 93 ? -9.078 9.959 -11.729 1.00 67.88 93 ALA A C 1
ATOM 738 O O . ALA A 1 93 ? -10.273 10.213 -11.575 1.00 67.88 93 ALA A O 1
ATOM 739 N N . GLN A 1 94 ? -8.266 10.846 -12.307 1.00 69.31 94 GLN A N 1
ATOM 740 C CA . GLN A 1 94 ? -8.736 12.096 -12.902 1.00 69.31 94 GLN A CA 1
ATOM 741 C C . GLN A 1 94 ? -9.032 11.972 -14.397 1.00 69.31 94 GLN A C 1
ATOM 743 O O . GLN A 1 94 ? -9.677 12.869 -14.947 1.00 69.31 94 GLN A O 1
ATOM 748 N N . GLN A 1 95 ? -8.599 10.889 -15.048 1.00 65.88 95 GLN A N 1
ATOM 749 C CA . GLN A 1 95 ? -8.856 10.695 -16.466 1.00 65.88 95 GLN A CA 1
ATOM 750 C C . GLN A 1 95 ? -10.331 10.351 -16.708 1.00 65.88 95 GLN A C 1
ATOM 752 O O . GLN A 1 95 ? -10.919 9.572 -15.949 1.00 65.88 95 GLN A O 1
ATOM 757 N N . PRO A 1 96 ? -10.948 10.928 -17.753 1.00 64.56 96 PRO A N 1
ATOM 758 C CA . PRO A 1 96 ? -12.266 10.501 -18.200 1.00 64.56 96 PRO A CA 1
ATOM 759 C C . PRO A 1 96 ? -12.217 9.048 -18.707 1.00 64.56 96 PRO A C 1
ATOM 761 O O . PRO A 1 96 ? -11.159 8.580 -19.105 1.00 64.56 96 PRO A O 1
ATOM 764 N N . ILE A 1 97 ? -13.347 8.343 -18.722 1.00 62.84 97 ILE A N 1
ATOM 765 C CA . ILE A 1 97 ? -13.527 7.048 -19.394 1.00 62.84 97 ILE A CA 1
ATOM 766 C C . ILE A 1 97 ? -14.345 7.288 -20.663 1.00 62.84 97 ILE A C 1
ATOM 768 O O . ILE A 1 97 ? -15.477 7.762 -20.572 1.00 62.84 97 ILE A O 1
ATOM 772 N N . ASP A 1 98 ? -13.808 6.917 -21.829 1.00 59.12 98 ASP A N 1
ATOM 773 C CA . ASP A 1 98 ? -14.600 6.810 -23.060 1.00 59.12 98 ASP A CA 1
ATOM 774 C C . ASP A 1 98 ? -15.230 5.414 -23.146 1.00 59.12 98 ASP A C 1
ATOM 776 O O . ASP A 1 98 ? -14.546 4.432 -23.436 1.00 59.12 98 ASP A O 1
ATOM 780 N N . MET A 1 99 ? -16.540 5.302 -22.922 1.00 52.41 99 MET A N 1
ATOM 781 C CA . MET A 1 99 ? -17.246 4.024 -23.087 1.00 52.41 99 MET A CA 1
ATOM 782 C C . MET A 1 99 ? -17.460 3.631 -24.562 1.00 52.41 99 MET A C 1
ATOM 784 O O . MET A 1 99 ? -17.922 2.525 -24.829 1.00 52.41 99 MET A O 1
ATOM 788 N N . ARG A 1 100 ? -17.135 4.488 -25.543 1.00 50.38 100 ARG A N 1
ATOM 789 C CA . ARG A 1 100 ? -17.395 4.223 -26.973 1.00 50.38 100 ARG A CA 1
ATOM 790 C C . ARG A 1 100 ? -16.288 3.425 -27.672 1.00 50.38 100 ARG A C 1
ATOM 792 O O . ARG A 1 100 ? -16.473 3.031 -28.819 1.00 50.38 100 ARG A O 1
ATOM 799 N N . ARG A 1 101 ? -15.150 3.170 -27.010 1.00 48.47 101 ARG A N 1
ATOM 800 C CA . ARG A 1 101 ? -13.954 2.523 -27.597 1.00 48.47 101 ARG A CA 1
ATOM 801 C C . ARG A 1 101 ? -13.583 1.162 -26.981 1.00 48.47 101 ARG A C 1
ATOM 803 O O . ARG A 1 101 ? -12.406 0.808 -26.995 1.00 48.47 101 ARG A O 1
ATOM 810 N N . TYR A 1 102 ? -14.539 0.350 -26.519 1.00 44.91 102 TYR A N 1
ATOM 811 C CA . TYR A 1 102 ? -14.298 -1.029 -26.021 1.00 44.91 102 TYR A CA 1
ATOM 812 C C . TYR A 1 102 ? -13.763 -2.040 -27.081 1.00 44.91 102 TYR A C 1
ATOM 814 O O . TYR A 1 102 ? -13.985 -3.241 -26.976 1.00 44.91 102 TYR A O 1
ATOM 822 N N . GLY A 1 103 ? -13.014 -1.576 -28.088 1.00 38.69 103 GLY A N 1
ATOM 823 C CA . GLY A 1 103 ? -12.226 -2.385 -29.026 1.00 38.69 103 GLY A CA 1
ATOM 824 C C . GLY A 1 103 ? -10.825 -1.828 -29.341 1.00 38.69 103 GLY A C 1
ATOM 825 O O . GLY A 1 103 ? -10.187 -2.304 -30.274 1.00 38.69 103 GLY A O 1
ATOM 826 N N . GLY A 1 104 ? -10.329 -0.810 -28.623 1.00 35.78 104 GLY A N 1
ATOM 827 C CA . GLY A 1 104 ? -9.056 -0.143 -28.936 1.00 35.78 104 GLY A CA 1
ATOM 828 C C . GLY A 1 104 ? -7.880 -0.568 -28.052 1.00 35.78 104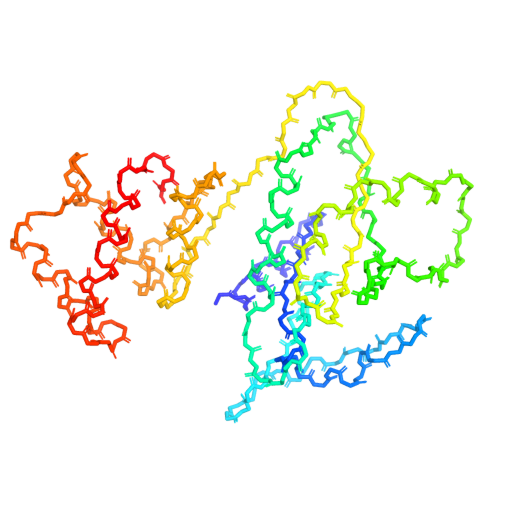 GLY A C 1
ATOM 829 O O . GLY A 1 104 ? -7.854 -0.265 -26.864 1.00 35.78 104 GLY A O 1
ATOM 830 N N . LEU A 1 105 ? -6.884 -1.215 -28.662 1.00 33.28 105 LEU A N 1
ATOM 831 C CA . LEU A 1 105 ? -5.572 -1.568 -28.105 1.00 33.28 105 LEU A CA 1
ATOM 832 C C . LEU A 1 105 ? -4.888 -0.379 -27.392 1.00 33.28 105 LEU A C 1
ATOM 834 O O . LEU A 1 105 ? -4.619 0.650 -28.013 1.00 33.28 105 LEU A O 1
ATOM 838 N N . ILE A 1 106 ? -4.535 -0.541 -26.113 1.00 34.22 106 ILE A N 1
ATOM 839 C CA . ILE A 1 106 ? -3.719 0.426 -25.360 1.00 34.22 106 ILE A CA 1
ATOM 840 C C . ILE A 1 106 ? -2.239 0.180 -25.697 1.00 34.22 106 ILE A C 1
ATOM 842 O O . ILE A 1 106 ? -1.720 -0.909 -25.460 1.00 34.22 106 ILE A O 1
ATOM 846 N N . ARG A 1 107 ? -1.544 1.184 -26.254 1.00 31.97 107 ARG A N 1
ATOM 847 C CA . ARG A 1 107 ? -0.094 1.141 -26.529 1.00 31.97 107 ARG A CA 1
ATOM 848 C C . ARG A 1 107 ? 0.674 2.004 -25.525 1.00 31.97 107 ARG A C 1
ATOM 850 O O . ARG A 1 107 ? 0.377 3.188 -25.373 1.00 31.97 107 ARG A O 1
ATOM 857 N N . ALA A 1 108 ? 1.689 1.419 -24.893 1.00 30.91 108 ALA A N 1
ATOM 858 C CA . ALA A 1 108 ? 2.639 2.118 -24.028 1.00 30.91 108 ALA A CA 1
ATOM 859 C C . ALA A 1 108 ? 3.958 2.410 -24.778 1.00 30.91 108 ALA A C 1
ATOM 861 O O . ALA A 1 108 ? 4.381 1.607 -25.610 1.00 30.91 108 ALA A O 1
ATOM 862 N N . ARG A 1 109 ? 4.603 3.552 -24.498 1.00 32.72 109 ARG A N 1
ATOM 863 C CA . ARG A 1 109 ? 5.962 3.910 -24.968 1.00 32.72 109 ARG A CA 1
ATOM 864 C C . ARG A 1 109 ? 6.844 4.299 -23.781 1.00 32.72 109 ARG A C 1
ATOM 866 O O . ARG A 1 109 ? 6.347 4.821 -22.795 1.00 32.72 109 ARG A O 1
ATOM 873 N N . THR A 1 110 ? 8.149 4.099 -23.882 1.00 32.66 110 THR A N 1
ATOM 874 C CA . THR A 1 110 ? 9.127 4.548 -22.876 1.00 32.66 110 THR A CA 1
ATOM 875 C C . THR A 1 110 ? 9.414 6.046 -23.035 1.00 32.66 110 THR A C 1
ATOM 877 O O . THR A 1 110 ? 9.553 6.500 -24.169 1.00 32.66 110 THR A O 1
ATOM 880 N N . LEU A 1 111 ? 9.509 6.811 -21.937 1.00 35.59 111 LEU A N 1
ATOM 881 C CA . LEU A 1 111 ? 10.067 8.173 -21.931 1.00 35.59 111 LEU A CA 1
ATOM 882 C C . LEU A 1 111 ? 11.171 8.275 -20.873 1.00 35.59 111 LEU A C 1
ATOM 884 O O . LEU A 1 111 ? 10.995 7.816 -19.743 1.00 35.59 111 LEU A O 1
ATOM 888 N N . ASN A 1 112 ? 12.272 8.931 -21.235 1.00 35.41 112 ASN A N 1
ATOM 889 C CA . ASN A 1 112 ? 13.312 9.346 -20.302 1.00 35.41 112 ASN A CA 1
ATOM 890 C C . ASN A 1 112 ? 13.044 10.797 -19.884 1.00 35.41 112 ASN A C 1
ATOM 892 O O . ASN A 1 112 ? 12.763 11.648 -20.730 1.00 35.41 112 ASN A O 1
ATOM 896 N N . VAL A 1 113 ? 13.098 11.072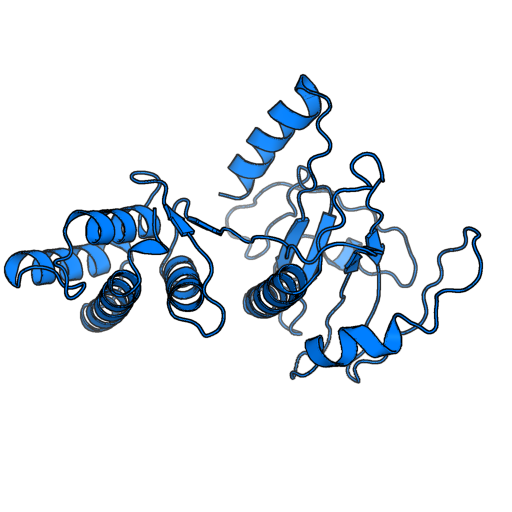 -18.581 1.00 36.81 113 VAL A N 1
ATOM 897 C CA . VAL A 1 113 ? 12.964 12.425 -18.027 1.00 36.81 113 VAL A CA 1
ATOM 898 C C . VAL A 1 113 ? 14.215 12.718 -17.214 1.00 36.81 113 VAL A C 1
ATOM 900 O O . VAL A 1 113 ? 14.572 11.927 -16.337 1.00 36.81 113 VAL A O 1
ATOM 903 N N . ASP A 1 114 ? 14.890 13.817 -17.536 1.00 35.94 114 ASP A N 1
ATOM 904 C CA . ASP A 1 114 ? 16.089 14.242 -16.821 1.00 35.94 114 ASP A CA 1
ATOM 905 C C . ASP A 1 114 ? 15.772 14.982 -15.509 1.00 35.94 114 ASP A C 1
ATOM 907 O O . ASP A 1 114 ? 14.616 15.217 -15.144 1.00 35.94 114 ASP A O 1
ATOM 911 N N . GLU A 1 115 ? 16.832 15.342 -14.784 1.00 33.81 115 GLU A N 1
ATOM 912 C CA . GLU A 1 115 ? 16.811 16.016 -13.479 1.00 33.81 115 GLU A CA 1
ATOM 913 C C . GLU A 1 115 ? 16.098 17.381 -13.465 1.00 33.81 115 GLU A C 1
ATOM 915 O O . GLU A 1 115 ? 15.747 17.884 -12.396 1.00 33.81 115 GLU A O 1
ATOM 920 N N . THR A 1 116 ? 15.834 17.969 -14.635 1.00 33.09 116 THR A N 1
ATOM 921 C CA . THR A 1 116 ? 15.118 19.245 -14.780 1.00 33.09 116 THR A CA 1
ATOM 922 C C . THR A 1 116 ? 13.632 19.061 -15.093 1.00 33.09 116 THR A C 1
ATOM 924 O O . THR A 1 116 ? 12.865 20.030 -15.117 1.00 33.09 116 THR A O 1
ATOM 927 N N . GLY A 1 117 ? 13.198 17.818 -15.315 1.00 33.34 117 GLY A N 1
ATOM 928 C CA . GLY A 1 117 ? 11.879 17.514 -15.852 1.00 33.34 117 GLY A CA 1
ATOM 929 C C . GLY A 1 117 ? 11.791 17.686 -17.372 1.00 33.34 117 GLY A C 1
ATOM 930 O O . GLY A 1 117 ? 10.674 17.665 -17.904 1.00 33.34 117 GLY A O 1
ATOM 931 N N . GLU A 1 118 ? 12.916 17.858 -18.081 1.00 33.19 118 GLU A N 1
ATOM 932 C CA . GLU A 1 118 ? 12.935 17.817 -19.542 1.00 33.19 118 GLU A CA 1
ATOM 933 C C . GLU A 1 118 ? 12.831 16.366 -20.027 1.00 33.19 118 GLU A C 1
ATOM 935 O O . GLU A 1 118 ? 13.548 15.457 -19.608 1.00 33.19 118 GLU A O 1
ATOM 940 N N . VAL A 1 119 ? 11.872 16.146 -20.929 1.00 37.69 119 VAL A N 1
ATOM 941 C CA . VAL A 1 119 ? 11.754 14.897 -21.681 1.00 37.69 119 VAL A CA 1
ATOM 942 C C . VAL A 1 119 ? 12.796 14.961 -22.789 1.00 37.69 119 VAL A C 1
ATOM 944 O O . VAL A 1 119 ? 12.615 15.710 -23.754 1.00 37.69 119 VAL A O 1
ATOM 947 N N . THR A 1 120 ? 13.879 14.203 -22.643 1.00 35.84 120 THR A N 1
ATOM 948 C CA . THR A 1 120 ? 14.877 14.043 -23.702 1.00 35.84 120 THR A CA 1
ATOM 949 C C . THR A 1 120 ? 14.325 13.078 -24.756 1.00 35.84 120 THR A C 1
ATOM 951 O O . THR A 1 120 ? 13.619 12.118 -24.449 1.00 35.84 120 THR A O 1
ATOM 954 N N . ASP A 1 121 ? 14.521 13.444 -26.019 1.00 33.72 121 ASP A N 1
ATOM 955 C CA . ASP A 1 121 ? 13.709 13.014 -27.157 1.00 33.72 121 ASP A CA 1
ATOM 956 C C . ASP A 1 121 ? 13.686 11.494 -27.412 1.00 33.72 121 ASP A C 1
ATOM 958 O O . ASP A 1 121 ? 14.619 10.754 -27.115 1.00 33.72 121 ASP A O 1
ATOM 962 N N . ILE A 1 122 ? 12.579 11.061 -28.012 1.00 30.09 122 ILE A N 1
ATOM 963 C CA . ILE A 1 122 ? 12.157 9.682 -28.244 1.00 30.09 122 ILE A CA 1
ATOM 964 C C . ILE A 1 122 ? 12.625 9.259 -29.637 1.00 30.09 122 ILE A C 1
ATOM 966 O O . ILE A 1 122 ? 11.995 9.616 -30.638 1.00 30.09 122 ILE A O 1
ATOM 970 N N . LYS A 1 123 ? 13.653 8.415 -29.755 1.00 25.38 123 LYS A N 1
ATOM 971 C CA . LYS A 1 123 ? 13.895 7.702 -31.020 1.00 25.38 123 LYS A CA 1
ATOM 972 C C . LYS A 1 123 ? 13.196 6.351 -31.019 1.00 25.38 123 LYS A C 1
ATOM 974 O O . LYS A 1 123 ? 13.763 5.308 -30.723 1.00 25.38 123 LYS A O 1
ATOM 979 N N . THR A 1 124 ? 11.952 6.345 -31.486 1.00 26.48 124 THR A N 1
ATOM 980 C CA . THR A 1 124 ? 11.373 5.132 -32.079 1.00 26.48 124 THR A CA 1
ATOM 981 C C . THR A 1 124 ? 10.620 5.506 -33.350 1.00 26.48 124 THR A C 1
ATOM 983 O O . THR A 1 124 ? 9.493 6.000 -33.313 1.00 26.48 124 THR A O 1
ATOM 986 N N . ARG A 1 125 ? 11.272 5.287 -34.501 1.00 22.20 125 ARG A N 1
ATOM 987 C CA . ARG A 1 125 ? 10.625 5.266 -35.818 1.00 22.20 125 ARG A CA 1
ATOM 988 C C . ARG A 1 125 ? 9.573 4.157 -35.812 1.00 22.20 125 ARG A C 1
ATOM 990 O O . ARG A 1 125 ? 9.950 2.999 -35.766 1.00 22.20 125 ARG A O 1
ATOM 997 N N . PHE A 1 126 ? 8.298 4.522 -35.880 1.00 21.55 126 PHE A N 1
ATOM 998 C CA . PHE A 1 126 ? 7.371 4.116 -36.942 1.00 21.55 126 PHE A CA 1
ATOM 999 C C . PHE A 1 126 ? 6.207 5.127 -36.980 1.00 21.55 126 PHE A C 1
ATOM 1001 O O . PHE A 1 126 ? 5.715 5.579 -35.949 1.00 21.55 126 PHE A O 1
ATOM 1008 N N . ILE A 1 127 ? 5.887 5.509 -38.214 1.00 23.20 127 ILE A N 1
ATOM 1009 C CA . ILE A 1 127 ? 4.925 6.485 -38.748 1.00 23.20 127 ILE A CA 1
ATOM 1010 C C . ILE A 1 127 ? 3.640 6.634 -37.905 1.00 23.20 127 ILE A C 1
ATOM 1012 O O . ILE A 1 127 ? 2.905 5.665 -37.761 1.00 23.20 127 ILE A O 1
ATOM 1016 N N . ASP A 1 128 ? 3.361 7.837 -37.383 1.00 23.38 128 ASP A N 1
ATOM 1017 C CA . ASP A 1 128 ? 2.226 8.675 -37.822 1.00 23.38 128 ASP A CA 1
ATOM 1018 C C . ASP A 1 128 ? 2.330 10.107 -37.241 1.00 23.38 128 ASP A C 1
ATOM 1020 O O . ASP A 1 128 ? 2.931 10.332 -36.188 1.00 23.38 128 ASP A O 1
ATOM 1024 N N . HIS A 1 129 ? 1.813 11.083 -37.979 1.00 27.84 129 HIS A N 1
ATOM 1025 C CA . HIS A 1 129 ? 2.052 12.520 -37.858 1.00 27.84 129 HIS A CA 1
ATOM 1026 C C . HIS A 1 129 ? 1.251 13.171 -36.707 1.00 27.84 129 HIS A C 1
ATOM 1028 O O . HIS A 1 129 ? 0.056 12.939 -36.571 1.00 27.84 129 HIS A O 1
ATOM 1034 N N . GLY A 1 130 ? 1.876 14.078 -35.932 1.00 28.58 130 GLY A N 1
ATOM 1035 C CA . GLY A 1 130 ? 1.158 15.248 -35.382 1.00 28.58 130 GLY A CA 1
ATOM 1036 C C . GLY A 1 130 ? 1.038 15.474 -33.862 1.00 28.58 130 GLY A C 1
ATOM 1037 O O . GLY A 1 130 ? 0.499 16.509 -33.485 1.00 28.58 130 GLY A O 1
ATOM 1038 N N . TYR A 1 131 ? 1.538 14.613 -32.966 1.00 33.03 131 TYR A N 1
ATOM 1039 C CA . TYR A 1 131 ? 1.130 14.668 -31.537 1.00 33.03 131 TYR A CA 1
ATOM 1040 C C . TYR A 1 131 ? 2.199 15.052 -30.492 1.00 33.03 131 TYR A C 1
ATOM 1042 O O . TYR A 1 131 ? 1.900 15.140 -29.298 1.00 33.03 131 TYR A O 1
ATOM 1050 N N . THR A 1 132 ? 3.433 15.352 -30.898 1.00 30.56 132 THR A N 1
ATOM 1051 C CA . THR A 1 132 ? 4.572 15.576 -29.980 1.00 30.56 132 THR A CA 1
ATOM 1052 C C . THR A 1 132 ? 4.416 16.812 -29.073 1.00 30.56 132 THR A C 1
ATOM 1054 O O . THR A 1 132 ? 4.952 16.847 -27.967 1.00 30.56 132 THR A O 1
ATOM 1057 N N . GLY A 1 133 ? 3.632 17.818 -29.483 1.00 26.58 133 GLY A N 1
ATOM 1058 C CA . GLY A 1 133 ? 3.440 19.066 -28.726 1.00 26.58 133 GLY A CA 1
ATOM 1059 C C . GLY A 1 133 ? 2.482 18.976 -27.527 1.00 26.58 133 GLY A C 1
ATOM 1060 O O . GLY A 1 133 ? 2.613 19.747 -26.577 1.00 26.58 133 GLY A O 1
ATOM 1061 N N . MET A 1 134 ? 1.536 18.029 -27.520 1.00 30.09 134 MET A N 1
ATOM 1062 C CA . MET A 1 134 ? 0.508 17.923 -26.466 1.00 30.09 134 MET A CA 1
ATOM 1063 C C . MET A 1 134 ? 1.015 17.262 -25.174 1.00 30.09 134 MET A C 1
ATOM 1065 O O . MET A 1 134 ? 0.487 17.534 -24.093 1.00 30.09 134 MET A O 1
ATOM 1069 N N . VAL A 1 135 ? 2.052 16.424 -25.269 1.00 33.03 135 VAL A N 1
ATOM 1070 C CA . VAL A 1 135 ? 2.592 15.623 -24.154 1.00 33.03 135 VAL A CA 1
ATOM 1071 C C . VAL A 1 135 ? 3.325 16.500 -23.126 1.00 33.03 135 VAL A C 1
ATOM 1073 O O . VAL A 1 135 ? 3.140 16.321 -21.921 1.00 33.03 135 VAL A O 1
ATOM 1076 N N . LYS A 1 136 ? 4.063 17.524 -23.588 1.00 30.84 136 LYS A N 1
ATOM 1077 C CA . LYS A 1 136 ? 4.861 18.445 -22.748 1.00 30.84 136 LYS A CA 1
ATOM 1078 C C . LYS A 1 136 ? 4.048 19.194 -21.683 1.00 30.84 136 LYS A C 1
ATOM 1080 O O . LYS A 1 136 ? 4.575 19.512 -20.621 1.00 30.84 136 LYS A O 1
ATOM 1085 N N . ASN A 1 137 ? 2.773 19.490 -21.939 1.00 32.19 137 ASN A N 1
ATOM 1086 C CA . ASN A 1 137 ? 1.978 20.343 -21.048 1.00 32.19 137 ASN A CA 1
ATOM 1087 C C . ASN A 1 137 ? 1.136 19.582 -20.017 1.00 32.19 137 ASN A C 1
ATOM 1089 O O . ASN A 1 137 ? 0.727 20.184 -19.028 1.00 32.19 137 ASN A O 1
ATOM 1093 N N . ARG A 1 138 ? 0.892 18.276 -20.198 1.00 36.75 138 ARG A N 1
ATOM 1094 C CA . ARG A 1 138 ? -0.079 17.533 -19.371 1.00 36.75 138 ARG A CA 1
ATOM 1095 C C . ARG A 1 138 ? 0.532 16.852 -18.133 1.00 36.75 138 ARG A C 1
ATOM 1097 O O . ARG A 1 138 ? -0.196 16.590 -17.182 1.00 36.75 138 ARG A O 1
ATOM 1104 N N . PHE A 1 139 ? 1.849 16.616 -18.111 1.00 36.41 139 PHE A N 1
ATOM 1105 C CA . PHE A 1 139 ? 2.537 15.859 -17.047 1.00 36.41 139 PHE A CA 1
ATOM 1106 C C . PHE A 1 139 ? 3.540 16.660 -16.201 1.00 36.41 139 PHE A C 1
ATOM 1108 O O . PHE A 1 139 ? 4.065 16.129 -15.223 1.00 36.41 139 PHE A O 1
ATOM 1115 N N . ARG A 1 140 ? 3.747 17.953 -16.494 1.00 38.19 140 ARG A N 1
ATOM 1116 C CA . ARG A 1 140 ? 4.671 18.843 -15.759 1.00 38.19 140 ARG A CA 1
ATOM 1117 C C . ARG A 1 140 ? 4.416 18.868 -14.238 1.00 38.19 140 ARG A C 1
ATOM 1119 O O . ARG A 1 140 ? 5.341 19.057 -13.461 1.00 38.19 140 ARG A O 1
ATOM 1126 N N . HIS A 1 141 ? 3.178 18.619 -13.804 1.00 40.47 141 HIS A N 1
ATOM 1127 C CA . HIS A 1 141 ? 2.801 18.589 -12.386 1.00 40.47 141 HIS A CA 1
ATOM 1128 C C . HIS A 1 141 ? 3.146 17.279 -11.650 1.00 40.47 141 HIS A C 1
ATOM 1130 O O . HIS A 1 141 ? 3.244 17.295 -10.428 1.00 40.47 141 HIS A O 1
ATOM 1136 N N . LEU A 1 142 ? 3.351 16.150 -12.348 1.00 35.47 142 LEU A N 1
ATOM 1137 C CA . LEU A 1 142 ? 3.740 14.873 -11.715 1.00 35.47 142 LEU A CA 1
ATOM 1138 C C . LEU A 1 142 ? 5.245 14.784 -11.402 1.00 35.47 142 LEU A C 1
ATOM 1140 O O . LEU A 1 142 ? 5.665 13.884 -10.672 1.00 35.47 142 LEU A O 1
ATOM 1144 N N . LEU A 1 143 ? 6.030 15.709 -11.961 1.00 41.00 143 LEU A N 1
ATOM 1145 C CA . LEU A 1 143 ? 7.493 15.773 -11.899 1.00 41.00 143 LEU A CA 1
ATOM 1146 C C . LEU A 1 143 ? 8.020 16.745 -10.830 1.00 41.00 143 LEU A C 1
ATOM 1148 O O . LEU A 1 143 ? 9.224 16.909 -10.687 1.00 41.00 143 LEU A O 1
ATOM 1152 N N . GLN A 1 144 ? 7.143 17.393 -10.058 1.00 35.19 144 GLN A N 1
ATOM 1153 C CA . GLN A 1 144 ? 7.564 18.305 -8.993 1.00 35.19 144 GLN A CA 1
ATOM 1154 C C . GLN A 1 144 ? 7.977 17.509 -7.740 1.00 35.19 144 GLN A C 1
ATOM 1156 O O . GLN A 1 144 ? 7.137 17.130 -6.923 1.00 35.19 144 GLN A O 1
ATOM 1161 N N . GLY A 1 145 ? 9.274 17.223 -7.604 1.00 39.34 145 GLY A N 1
ATOM 1162 C CA . GLY A 1 145 ? 9.893 16.622 -6.417 1.00 39.34 145 GLY A CA 1
ATOM 1163 C C . GLY A 1 145 ? 11.373 16.284 -6.639 1.00 39.34 145 GLY A C 1
ATOM 1164 O O . GLY A 1 145 ? 11.764 15.987 -7.761 1.00 39.34 145 GLY A O 1
ATOM 1165 N N . ASN A 1 146 ? 12.187 16.315 -5.576 1.00 32.94 146 ASN A N 1
ATOM 1166 C CA . ASN A 1 146 ? 13.626 16.006 -5.617 1.00 32.94 146 ASN A CA 1
ATOM 1167 C C . ASN A 1 146 ? 13.877 14.502 -5.856 1.00 32.94 146 ASN A C 1
ATOM 1169 O O . ASN A 1 146 ? 14.180 13.763 -4.920 1.00 32.94 146 ASN A O 1
ATOM 1173 N N . TYR A 1 147 ? 13.740 14.044 -7.099 1.00 36.88 147 TYR A N 1
ATOM 1174 C CA . TYR A 1 147 ? 14.172 12.720 -7.547 1.00 36.88 147 TYR A CA 1
ATOM 1175 C C . TYR A 1 147 ? 15.151 12.918 -8.704 1.00 36.88 147 TYR A C 1
ATOM 1177 O O . TYR A 1 147 ? 14.796 13.515 -9.712 1.00 36.88 147 TYR A O 1
ATOM 1185 N N . SER A 1 148 ? 16.383 12.438 -8.555 1.00 32.25 148 SER A N 1
ATOM 1186 C CA . SER A 1 148 ? 17.485 12.661 -9.503 1.00 32.25 148 SER A CA 1
ATOM 1187 C C . SER A 1 148 ? 17.393 11.842 -10.800 1.00 32.25 148 SER A C 1
ATOM 1189 O O . SER A 1 148 ? 18.272 11.945 -11.645 1.00 32.25 148 SER A O 1
ATOM 1191 N N . CYS A 1 149 ? 16.358 11.014 -10.966 1.00 31.92 149 CYS A N 1
ATOM 1192 C CA . CYS A 1 149 ? 16.145 10.172 -12.141 1.00 31.92 149 CYS A CA 1
ATOM 1193 C C . CYS A 1 149 ? 14.745 9.545 -12.039 1.00 31.92 149 CYS A C 1
ATOM 1195 O O . CYS A 1 149 ? 14.506 8.717 -11.165 1.00 31.92 149 CYS A O 1
ATOM 1197 N N . LEU A 1 150 ? 13.784 9.932 -12.881 1.00 32.69 150 LEU A N 1
ATOM 1198 C CA . LEU A 1 150 ? 12.478 9.263 -12.939 1.00 32.69 150 LEU A CA 1
ATOM 1199 C C . LEU A 1 150 ? 12.194 8.880 -14.395 1.00 32.69 150 LEU A C 1
ATOM 1201 O O . LEU A 1 150 ? 11.711 9.692 -15.177 1.00 32.69 150 LEU A O 1
ATOM 1205 N N . SER A 1 151 ? 12.475 7.631 -14.771 1.00 34.88 151 SER A N 1
ATOM 1206 C CA . SER A 1 151 ? 12.038 7.102 -16.069 1.00 34.88 151 SER A CA 1
ATOM 1207 C C . SER A 1 151 ? 10.531 6.822 -16.002 1.00 34.88 151 SER A C 1
ATOM 1209 O O . SER A 1 151 ? 10.092 5.843 -15.396 1.00 34.88 151 SER A O 1
ATOM 1211 N N . ILE A 1 152 ? 9.711 7.723 -16.554 1.00 33.03 152 ILE A N 1
ATOM 1212 C CA . ILE A 1 152 ? 8.251 7.566 -16.615 1.00 33.03 152 ILE A CA 1
ATOM 1213 C C . ILE A 1 152 ? 7.890 6.905 -17.941 1.00 33.03 152 ILE A C 1
ATOM 1215 O O . ILE A 1 152 ? 8.031 7.495 -19.006 1.00 33.03 152 ILE A O 1
ATOM 1219 N N . TYR A 1 153 ? 7.339 5.699 -17.888 1.00 34.31 153 TYR A N 1
ATOM 1220 C CA . TYR A 1 153 ? 6.858 5.016 -19.081 1.00 34.31 153 TYR A CA 1
ATOM 1221 C C . TYR A 1 153 ? 5.432 5.498 -19.379 1.00 34.31 153 TYR A C 1
ATOM 1223 O O . TYR A 1 153 ? 4.548 5.513 -18.520 1.00 34.31 153 TYR A O 1
ATOM 1231 N N . HIS A 1 154 ? 5.235 5.969 -20.601 1.00 32.69 154 HIS A N 1
ATOM 1232 C CA . HIS A 1 154 ? 4.037 6.617 -21.102 1.00 32.69 154 HIS A CA 1
ATOM 1233 C C . HIS A 1 154 ? 2.958 5.597 -21.466 1.00 32.69 154 HIS A C 1
ATOM 1235 O O . HIS A 1 154 ? 3.181 4.693 -22.269 1.00 32.69 154 HIS A O 1
ATOM 1241 N N . VAL A 1 155 ? 1.755 5.799 -20.933 1.00 32.16 155 VAL A N 1
ATOM 1242 C CA . VAL A 1 155 ? 0.520 5.137 -21.369 1.00 32.16 155 VAL A CA 1
ATOM 1243 C C . VAL A 1 155 ? -0.369 6.218 -21.985 1.00 32.16 155 VAL A C 1
ATOM 1245 O O . VAL A 1 155 ? -0.746 7.166 -21.297 1.00 32.16 155 VAL A O 1
ATOM 1248 N N . SER A 1 156 ? -0.674 6.122 -23.283 1.00 28.28 156 SER A N 1
ATOM 1249 C CA . SER A 1 156 ? -1.572 7.069 -23.961 1.00 28.28 156 SER A CA 1
ATOM 1250 C C . SER A 1 156 ? -3.025 6.620 -23.878 1.00 28.28 156 SER A C 1
ATOM 1252 O O . SER A 1 156 ? -3.345 5.501 -24.272 1.00 28.28 156 SER A O 1
ATOM 1254 N N . LEU A 1 157 ? -3.909 7.527 -23.460 1.00 32.78 157 LEU A N 1
ATOM 1255 C CA . LEU A 1 157 ? -5.363 7.399 -23.578 1.00 32.78 157 LEU A CA 1
ATOM 1256 C C . LEU A 1 157 ? -5.916 8.698 -24.186 1.00 32.78 157 LEU A C 1
ATOM 1258 O O . LEU A 1 157 ? -5.829 9.763 -23.575 1.00 32.78 157 LEU A O 1
ATOM 1262 N N . GLU A 1 158 ? -6.460 8.621 -25.402 1.00 31.66 158 GLU A N 1
ATOM 1263 C CA . GLU A 1 158 ? -7.242 9.702 -26.020 1.00 31.66 158 GLU A CA 1
ATOM 1264 C C . GLU A 1 158 ? -8.730 9.476 -25.759 1.00 31.66 158 GLU A C 1
ATOM 1266 O O . GLU A 1 158 ? -9.237 8.393 -26.054 1.00 31.66 158 GLU A O 1
ATOM 1271 N N . ILE A 1 159 ? -9.432 10.476 -25.209 1.00 41.41 159 ILE A N 1
ATOM 1272 C CA . ILE A 1 159 ? -10.829 10.324 -24.776 1.00 41.41 159 ILE A CA 1
ATOM 1273 C C . ILE A 1 159 ? -11.641 11.593 -25.052 1.00 41.41 159 ILE A C 1
ATOM 1275 O O . ILE A 1 159 ? -11.291 12.681 -24.587 1.00 41.41 159 ILE A O 1
ATOM 1279 N N . GLY A 1 160 ? -12.762 11.420 -25.760 1.00 32.22 160 GLY A N 1
ATOM 1280 C CA . GLY A 1 160 ? -13.820 12.411 -25.931 1.00 32.22 160 GLY A CA 1
ATOM 1281 C C . GLY A 1 160 ? -15.201 11.812 -25.640 1.00 32.22 160 GLY A C 1
ATOM 1282 O O . GLY A 1 160 ? -15.629 10.893 -26.323 1.00 32.22 160 GLY A O 1
ATOM 1283 N N . GLY A 1 161 ? -15.929 12.394 -24.676 1.00 41.31 161 GLY A N 1
ATOM 1284 C CA . GLY A 1 161 ? -17.371 12.173 -24.462 1.00 41.31 161 GLY A CA 1
ATOM 1285 C C . GLY A 1 161 ? -17.773 11.434 -23.170 1.00 41.31 161 GLY A C 1
ATOM 1286 O O . GLY A 1 161 ? -17.242 10.381 -22.860 1.00 41.31 161 GLY A O 1
ATOM 1287 N N . SER A 1 162 ? -18.766 12.000 -22.459 1.00 47.44 162 SER A N 1
ATOM 1288 C CA . SER A 1 162 ? -19.401 11.589 -21.177 1.00 47.44 162 SER A CA 1
ATOM 1289 C C . SER A 1 162 ? -18.475 11.353 -19.965 1.00 47.44 162 SER A C 1
ATOM 1291 O O . SER A 1 162 ? -17.629 10.472 -19.943 1.00 47.44 162 SER A O 1
ATOM 1293 N N . LYS A 1 163 ? -18.662 12.162 -18.911 1.00 51.28 163 LYS A N 1
ATOM 1294 C CA . LYS A 1 163 ? -17.772 12.294 -17.743 1.00 51.28 163 LYS A CA 1
ATOM 1295 C C . LYS A 1 163 ? -17.943 11.157 -16.717 1.00 51.28 163 LYS A C 1
ATOM 1297 O O . LYS A 1 163 ? -18.471 11.399 -15.637 1.00 51.28 163 LYS A O 1
ATOM 1302 N N . SER A 1 164 ? -17.481 9.947 -17.015 1.00 58.75 164 SER A N 1
ATOM 1303 C CA . SER A 1 164 ? -17.112 8.987 -15.957 1.00 58.75 164 SER A CA 1
ATOM 1304 C C . SER A 1 164 ? -15.602 9.053 -15.728 1.00 58.75 164 SER A C 1
ATOM 1306 O O . SER A 1 164 ? -14.872 9.356 -16.666 1.00 58.75 164 SER A O 1
ATOM 1308 N N . ARG A 1 165 ? -15.126 8.846 -14.499 1.00 67.50 165 ARG A N 1
ATOM 1309 C CA . ARG A 1 165 ? -13.691 8.838 -14.154 1.00 67.50 165 ARG A CA 1
ATOM 1310 C C . ARG A 1 165 ? -13.223 7.407 -13.932 1.00 67.50 165 ARG A C 1
ATOM 1312 O O . ARG A 1 165 ? -14.026 6.589 -13.495 1.00 67.50 165 ARG A O 1
ATOM 1319 N N . VAL A 1 166 ? -11.947 7.117 -14.193 1.00 70.12 166 VAL A N 1
ATOM 1320 C CA . VAL A 1 166 ? -11.365 5.786 -13.936 1.00 70.12 166 VAL A CA 1
ATOM 1321 C C . VAL A 1 166 ? -11.487 5.446 -12.440 1.00 70.12 166 VAL A C 1
ATOM 1323 O O . VAL A 1 166 ? -10.888 6.148 -11.623 1.00 70.12 166 VAL A O 1
ATOM 1326 N N . PRO A 1 167 ? -12.247 4.405 -12.044 1.00 78.25 167 PRO A N 1
ATOM 1327 C CA . PRO A 1 167 ? -12.298 3.980 -10.653 1.00 78.25 167 PRO A CA 1
ATOM 1328 C C . PRO A 1 167 ? -10.992 3.277 -10.277 1.00 78.25 167 PRO A C 1
ATOM 1330 O O . PRO A 1 167 ? -10.440 2.504 -11.059 1.00 78.25 167 PRO A O 1
ATOM 1333 N N . ILE A 1 168 ? -10.513 3.528 -9.060 1.00 81.06 168 ILE A N 1
ATOM 1334 C CA . ILE A 1 168 ? -9.342 2.854 -8.494 1.00 81.06 168 ILE A CA 1
ATOM 1335 C C . ILE A 1 168 ? -9.778 2.152 -7.220 1.00 81.06 168 ILE A C 1
ATOM 1337 O O . ILE A 1 168 ? -10.438 2.756 -6.379 1.00 81.06 168 ILE A O 1
ATOM 1341 N N . VAL A 1 169 ? -9.392 0.887 -7.095 1.00 87.75 169 VAL A N 1
ATOM 1342 C CA . VAL A 1 169 ? -9.591 0.054 -5.909 1.00 87.75 169 VAL A CA 1
ATOM 1343 C C . VAL A 1 169 ? -8.254 -0.595 -5.570 1.00 87.75 169 VAL A C 1
ATOM 1345 O O . VAL A 1 169 ? -7.549 -1.074 -6.460 1.00 87.75 169 VAL A O 1
ATOM 1348 N N . GLY A 1 170 ? -7.893 -0.592 -4.291 1.00 90.50 170 GLY A N 1
ATOM 1349 C CA . GLY A 1 170 ? -6.764 -1.352 -3.770 1.00 90.50 170 GLY A CA 1
ATOM 1350 C C . GLY A 1 170 ? -7.213 -2.712 -3.247 1.00 90.50 170 GLY A C 1
ATOM 1351 O O . GLY A 1 170 ? -8.329 -2.866 -2.761 1.00 90.50 170 GLY A O 1
ATOM 1352 N N . VAL A 1 171 ? -6.326 -3.699 -3.316 1.00 93.06 171 VAL A N 1
ATOM 1353 C CA . VAL A 1 171 ? -6.536 -5.015 -2.704 1.00 93.06 171 VAL A CA 1
ATOM 1354 C C . VAL A 1 171 ? -5.394 -5.264 -1.729 1.00 93.06 171 VAL A C 1
ATOM 1356 O O . VAL A 1 171 ? -4.224 -5.187 -2.110 1.00 93.06 171 VAL A O 1
ATOM 1359 N N . LEU A 1 172 ? -5.730 -5.532 -0.471 1.00 94.75 172 LEU A N 1
ATOM 1360 C CA . LEU A 1 172 ? -4.782 -5.872 0.579 1.00 94.75 172 LEU A CA 1
ATOM 1361 C C . LEU A 1 172 ? -4.733 -7.392 0.752 1.00 94.75 172 LEU A C 1
ATOM 1363 O O . LEU A 1 172 ? -5.659 -8.005 1.281 1.00 94.75 172 LEU A O 1
ATOM 1367 N N . LEU A 1 173 ? -3.612 -7.967 0.323 1.00 93.38 173 LEU A N 1
ATOM 1368 C CA . LEU A 1 173 ? -3.227 -9.360 0.536 1.00 93.38 173 LEU A CA 1
ATOM 1369 C C . LEU A 1 173 ? -1.959 -9.381 1.383 1.00 93.38 173 LEU A C 1
ATOM 1371 O O . LEU A 1 173 ? -0.967 -8.751 1.001 1.00 93.38 173 LEU A O 1
ATOM 1375 N N . GLU A 1 174 ? -1.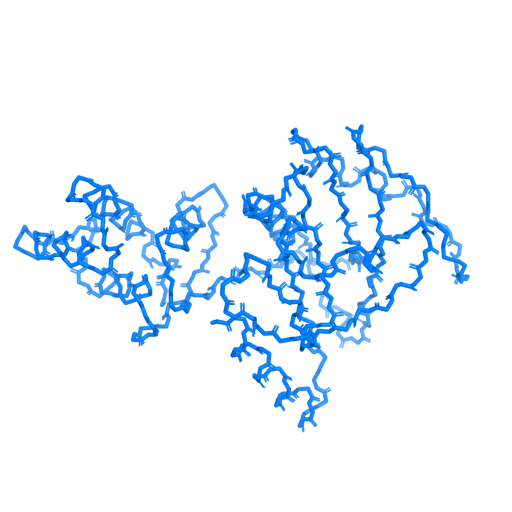973 -10.119 2.493 1.00 93.25 174 GLU A N 1
ATOM 1376 C CA . GLU A 1 174 ? -0.872 -10.137 3.462 1.00 93.25 174 GLU A CA 1
ATOM 1377 C C . GLU A 1 174 ? -0.463 -8.707 3.894 1.00 93.25 174 GLU A C 1
ATOM 1379 O O . GLU A 1 174 ? -1.252 -7.763 3.881 1.00 93.25 174 GLU A O 1
ATOM 1384 N N . GLY A 1 175 ? 0.791 -8.530 4.314 1.00 90.00 175 GLY A N 1
ATOM 1385 C CA . GLY A 1 175 ? 1.423 -7.224 4.457 1.00 90.00 175 GLY A CA 1
ATOM 1386 C C . GLY A 1 175 ? 2.231 -7.075 5.739 1.00 90.00 175 GLY A C 1
ATOM 1387 O O . GLY A 1 175 ? 1.958 -7.699 6.767 1.00 90.00 175 GLY A O 1
ATOM 1388 N N . GLY A 1 176 ? 3.264 -6.238 5.655 1.00 90.75 176 GLY A N 1
ATOM 1389 C CA . GLY A 1 176 ? 4.038 -5.766 6.802 1.00 90.75 176 GLY A CA 1
ATOM 1390 C C . GLY A 1 176 ? 3.566 -4.391 7.280 1.00 90.75 176 GLY A C 1
ATOM 1391 O O . GLY A 1 176 ? 2.588 -3.839 6.780 1.00 90.75 176 GLY A O 1
ATOM 1392 N N . THR A 1 177 ? 4.321 -3.789 8.196 1.00 89.38 177 THR A N 1
ATOM 1393 C CA . THR A 1 177 ? 4.039 -2.443 8.724 1.00 89.38 177 THR A CA 1
ATOM 1394 C C . THR A 1 177 ? 4.012 -1.366 7.633 1.00 89.38 177 THR A C 1
ATOM 1396 O O . THR A 1 177 ? 3.153 -0.492 7.654 1.00 89.38 177 THR A O 1
ATOM 1399 N N . GLN A 1 178 ? 4.896 -1.448 6.633 1.00 84.88 178 GLN A N 1
ATOM 1400 C CA . GLN A 1 178 ? 4.922 -0.501 5.507 1.00 84.88 178 GLN A CA 1
ATOM 1401 C C . GLN A 1 178 ? 3.716 -0.647 4.568 1.00 84.88 178 GLN A C 1
ATOM 1403 O O . GLN A 1 178 ? 3.164 0.347 4.093 1.00 84.88 178 GLN A O 1
ATOM 1408 N N . THR A 1 179 ? 3.276 -1.885 4.320 1.00 90.06 179 THR A N 1
ATOM 1409 C CA . THR A 1 179 ? 2.047 -2.154 3.560 1.00 90.06 179 THR A CA 1
ATOM 1410 C C . THR A 1 179 ? 0.855 -1.530 4.271 1.00 90.06 179 THR A C 1
ATOM 1412 O O . THR A 1 179 ? 0.061 -0.828 3.651 1.00 90.06 179 THR A O 1
ATOM 1415 N N . PHE A 1 180 ? 0.780 -1.721 5.589 1.00 90.25 180 PHE A N 1
ATOM 1416 C CA . PHE A 1 180 ? -0.272 -1.143 6.407 1.00 90.25 180 PHE A CA 1
ATOM 1417 C C . PHE A 1 180 ? -0.276 0.393 6.360 1.00 90.25 180 PHE A C 1
ATOM 1419 O O . PHE A 1 180 ? -1.316 0.985 6.089 1.00 90.25 180 PHE A O 1
ATOM 1426 N N . ARG A 1 181 ? 0.884 1.044 6.519 1.00 89.00 181 ARG A N 1
ATOM 1427 C CA . ARG A 1 181 ? 0.996 2.509 6.387 1.00 89.00 181 ARG A CA 1
ATOM 1428 C C . ARG A 1 181 ? 0.534 3.011 5.024 1.00 89.00 181 ARG A C 1
ATOM 1430 O O . ARG A 1 181 ? -0.160 4.016 4.938 1.00 89.00 181 ARG A O 1
ATOM 1437 N N . THR A 1 182 ? 0.849 2.275 3.959 1.00 86.81 182 THR A N 1
ATOM 1438 C CA . THR A 1 182 ? 0.358 2.605 2.615 1.00 86.81 182 THR A CA 1
ATOM 1439 C C . THR A 1 182 ? -1.169 2.561 2.561 1.00 86.81 182 THR A C 1
ATOM 1441 O O . THR A 1 182 ? -1.779 3.487 2.037 1.00 86.81 182 THR A O 1
ATOM 1444 N N . VAL A 1 183 ? -1.796 1.537 3.147 1.00 91.62 183 VAL A N 1
ATOM 1445 C CA . VAL A 1 183 ? -3.261 1.441 3.246 1.00 91.62 183 VAL A CA 1
ATOM 1446 C C . VAL A 1 183 ? -3.843 2.578 4.082 1.00 91.62 183 VAL A C 1
ATOM 1448 O O . VAL A 1 183 ? -4.810 3.205 3.656 1.00 91.62 183 VAL A O 1
ATOM 1451 N N . PHE A 1 184 ? -3.236 2.898 5.225 1.00 92.88 184 PHE A N 1
ATOM 1452 C CA . PHE A 1 184 ? -3.633 4.039 6.047 1.00 92.88 184 PHE A CA 1
ATOM 1453 C C . PHE A 1 184 ? -3.636 5.342 5.238 1.00 92.88 184 PHE A C 1
ATOM 1455 O O . PHE A 1 184 ? -4.633 6.066 5.239 1.00 92.88 184 PHE A O 1
ATOM 1462 N N . GLU A 1 185 ? -2.574 5.616 4.483 1.00 87.38 185 GLU A N 1
ATOM 1463 C CA . GLU A 1 185 ? -2.475 6.809 3.637 1.00 87.38 185 GLU A CA 1
ATOM 1464 C C . GLU A 1 185 ? -3.492 6.813 2.486 1.00 87.38 185 GLU A C 1
ATOM 1466 O O . GLU A 1 185 ? -4.054 7.863 2.167 1.00 87.38 185 GLU A O 1
ATOM 1471 N N . LEU A 1 186 ? -3.771 5.651 1.888 1.00 85.94 186 LEU A N 1
ATOM 1472 C CA . LEU A 1 186 ? -4.777 5.503 0.833 1.00 85.94 186 LEU A CA 1
ATOM 1473 C C . LEU A 1 186 ? -6.202 5.725 1.350 1.00 85.94 186 LEU A C 1
ATOM 1475 O O . LEU A 1 186 ? -6.989 6.384 0.681 1.00 85.94 186 LEU A O 1
ATOM 1479 N N . VAL A 1 187 ? -6.543 5.216 2.534 1.00 92.19 187 VAL A N 1
ATOM 1480 C CA . VAL A 1 187 ? -7.898 5.327 3.098 1.00 92.19 187 VAL A CA 1
ATOM 1481 C C . VAL A 1 187 ? -8.131 6.708 3.708 1.00 92.19 187 VAL A C 1
ATOM 1483 O O . VAL A 1 187 ? -9.195 7.305 3.523 1.00 92.19 187 VAL A O 1
ATOM 1486 N N . THR A 1 188 ? -7.149 7.249 4.433 1.00 91.81 188 THR A N 1
ATOM 1487 C CA . THR A 1 188 ? -7.298 8.492 5.217 1.00 91.81 188 THR A CA 1
ATOM 1488 C C . THR A 1 188 ? -6.839 9.751 4.479 1.00 91.81 188 THR A C 1
ATOM 1490 O O . THR A 1 188 ? -7.178 10.864 4.891 1.00 91.81 188 THR A O 1
ATOM 1493 N N . GLY A 1 189 ? -6.144 9.595 3.350 1.00 85.88 189 GLY A N 1
ATOM 1494 C CA . GLY A 1 189 ? -5.613 10.690 2.547 1.00 85.88 189 GLY A CA 1
ATOM 1495 C C . GLY A 1 189 ? -6.665 11.593 1.892 1.00 85.88 189 GLY A C 1
ATOM 1496 O O . GLY A 1 189 ? -7.880 11.421 2.037 1.00 85.88 189 GLY A O 1
ATOM 1497 N N . ARG A 1 190 ? -6.164 12.590 1.146 1.00 79.62 190 ARG A N 1
ATOM 1498 C CA . ARG A 1 190 ? -6.970 13.613 0.449 1.00 79.62 190 ARG A CA 1
ATOM 1499 C C . ARG A 1 190 ? -7.802 13.042 -0.703 1.00 79.62 190 ARG A C 1
ATOM 1501 O O . ARG A 1 190 ? -8.907 13.515 -0.933 1.00 79.62 190 ARG A O 1
ATOM 1508 N N . ASN A 1 191 ? -7.262 12.044 -1.402 1.00 75.69 191 ASN A N 1
ATOM 1509 C CA . ASN A 1 191 ? -7.933 11.312 -2.475 1.00 75.69 191 ASN A CA 1
ATOM 1510 C C . ASN A 1 191 ? -8.087 9.855 -2.021 1.00 75.69 191 ASN A C 1
ATOM 1512 O O . ASN A 1 191 ? -7.183 9.059 -2.286 1.00 75.69 191 ASN A O 1
ATOM 1516 N N . PRO A 1 192 ? -9.145 9.532 -1.259 1.00 85.25 192 PRO A N 1
ATOM 1517 C CA . PRO A 1 192 ? -9.289 8.212 -0.674 1.00 85.25 192 PRO A CA 1
ATOM 1518 C C . PRO A 1 192 ? -9.497 7.126 -1.734 1.00 85.25 192 PRO A C 1
ATOM 1520 O O . PRO A 1 192 ? -10.254 7.324 -2.685 1.00 85.25 192 PRO A O 1
ATOM 1523 N N . VAL A 1 193 ? -8.862 5.971 -1.539 1.00 85.62 193 VAL A N 1
ATOM 1524 C CA . VAL A 1 193 ? -9.009 4.785 -2.396 1.00 85.62 193 VAL A CA 1
ATOM 1525 C C . VAL A 1 193 ? -9.726 3.682 -1.609 1.00 85.62 193 VAL A C 1
ATOM 1527 O O . VAL A 1 193 ? -9.254 3.336 -0.525 1.00 85.62 193 VAL A O 1
ATOM 1530 N N . PRO A 1 194 ? -10.840 3.120 -2.119 1.00 91.62 194 PRO A N 1
ATOM 1531 C CA . PRO A 1 194 ? -11.464 1.937 -1.535 1.00 91.62 194 PRO A CA 1
ATOM 1532 C C . PRO A 1 194 ? -10.511 0.737 -1.544 1.00 91.62 194 PRO A C 1
ATOM 1534 O O . PRO A 1 194 ? -9.851 0.479 -2.551 1.00 91.62 194 PRO A O 1
ATOM 1537 N N . ILE A 1 195 ? -10.454 -0.002 -0.440 1.00 95.00 195 ILE A N 1
ATOM 1538 C CA . ILE A 1 195 ? -9.585 -1.156 -0.225 1.00 95.00 195 ILE A CA 1
ATOM 1539 C C . ILE A 1 195 ? -10.434 -2.392 0.061 1.00 95.00 195 ILE A C 1
ATOM 1541 O O . ILE A 1 195 ? -11.258 -2.385 0.970 1.00 95.00 195 ILE A O 1
ATOM 1545 N N . VAL A 1 196 ? -10.183 -3.467 -0.679 1.00 96.12 196 VAL A N 1
ATOM 1546 C CA . VAL A 1 196 ? -10.699 -4.808 -0.383 1.00 96.12 196 VAL A CA 1
ATOM 1547 C C . VAL A 1 196 ? -9.635 -5.574 0.392 1.00 96.12 196 VAL A C 1
ATOM 1549 O O . VAL A 1 196 ? -8.491 -5.664 -0.056 1.00 96.12 196 VAL A O 1
ATOM 1552 N N . VAL A 1 197 ? -9.985 -6.116 1.550 1.00 96.06 197 VAL A N 1
ATOM 1553 C CA . VAL A 1 197 ? -9.085 -6.849 2.438 1.00 96.06 197 VAL A CA 1
ATOM 1554 C C . VAL A 1 197 ? -9.394 -8.336 2.362 1.00 96.06 197 VAL A C 1
ATOM 1556 O O . VAL A 1 197 ? -10.509 -8.778 2.622 1.00 96.06 197 VAL A O 1
ATOM 1559 N N . CYS A 1 198 ? -8.383 -9.139 2.051 1.00 93.56 198 CYS A N 1
ATOM 1560 C CA . CYS A 1 198 ? -8.516 -10.589 2.087 1.00 93.56 198 CYS A CA 1
ATOM 1561 C C . CYS A 1 198 ? -8.214 -11.101 3.503 1.00 93.56 198 CYS A C 1
ATOM 1563 O O . CYS A 1 198 ? -7.051 -11.306 3.854 1.00 93.56 198 CYS A O 1
ATOM 1565 N N . ASP A 1 199 ? -9.256 -11.277 4.319 1.00 94.31 199 ASP A N 1
ATOM 1566 C CA . ASP A 1 199 ? -9.152 -11.835 5.677 1.00 94.31 199 ASP A CA 1
ATOM 1567 C C . ASP A 1 199 ? -8.511 -13.235 5.663 1.00 94.31 199 ASP A C 1
ATOM 1569 O O . ASP A 1 199 ? -8.793 -14.055 4.786 1.00 94.31 199 ASP A O 1
ATOM 1573 N N . GLY A 1 200 ? -7.619 -13.498 6.615 1.00 93.62 200 GLY A N 1
ATOM 1574 C CA . GLY A 1 200 ? -6.830 -14.726 6.706 1.00 93.62 200 GLY A CA 1
ATOM 1575 C C . GLY A 1 200 ? -5.661 -14.806 5.722 1.00 93.62 200 GLY A C 1
ATOM 1576 O O . GLY A 1 200 ? -4.964 -15.821 5.700 1.00 93.62 200 GLY A O 1
ATOM 1577 N N . SER A 1 201 ? -5.430 -13.774 4.900 1.00 92.75 201 SER A N 1
ATOM 1578 C CA . SER A 1 201 ? -4.300 -13.779 3.969 1.00 92.75 201 SER A CA 1
ATOM 1579 C C . SER A 1 201 ? -2.978 -13.474 4.661 1.00 92.75 201 SER A C 1
ATOM 1581 O O . SER A 1 201 ? -1.961 -13.978 4.207 1.00 92.75 201 SER A O 1
ATOM 1583 N N . GLY A 1 202 ? -2.953 -12.708 5.758 1.00 93.06 202 GLY A N 1
ATOM 1584 C CA . GLY A 1 202 ? -1.734 -12.492 6.537 1.00 93.06 202 GLY A CA 1
ATOM 1585 C C . GLY A 1 202 ? -1.728 -11.223 7.387 1.00 93.06 202 GLY A C 1
ATOM 1586 O O . GLY A 1 202 ? -2.634 -10.402 7.344 1.00 93.06 202 GLY A O 1
ATOM 1587 N N . ARG A 1 203 ? -0.629 -11.023 8.127 1.00 94.19 203 ARG A N 1
ATOM 1588 C CA . ARG A 1 203 ? -0.519 -10.086 9.267 1.00 94.19 203 ARG A CA 1
ATOM 1589 C C . ARG A 1 203 ? -1.254 -8.744 9.129 1.00 94.19 203 ARG A C 1
ATOM 1591 O O . ARG A 1 203 ? -2.083 -8.438 9.975 1.00 94.19 203 ARG A O 1
ATOM 1598 N N . ALA A 1 204 ? -0.932 -7.909 8.135 1.00 95.06 204 ALA A N 1
ATOM 1599 C CA . ALA A 1 204 ? -1.579 -6.597 8.004 1.00 95.06 204 ALA A CA 1
ATOM 1600 C C . ALA A 1 204 ? -3.054 -6.698 7.583 1.00 95.06 204 ALA A C 1
ATOM 1602 O O . ALA A 1 204 ? -3.880 -5.956 8.115 1.00 95.06 204 ALA A O 1
ATOM 1603 N N . ALA A 1 205 ? -3.370 -7.608 6.658 1.00 95.81 205 ALA A N 1
ATOM 1604 C CA . ALA A 1 205 ? -4.734 -7.864 6.209 1.00 95.81 205 ALA A CA 1
ATOM 1605 C C . ALA A 1 205 ? -5.618 -8.328 7.372 1.00 95.81 205 ALA A C 1
ATOM 1607 O O . ALA A 1 205 ? -6.658 -7.727 7.621 1.00 95.81 205 ALA A O 1
ATOM 1608 N N . ASP A 1 206 ? -5.152 -9.302 8.152 1.00 96.31 206 ASP A N 1
ATOM 1609 C CA . ASP A 1 206 ? -5.905 -9.890 9.263 1.00 96.31 206 ASP A CA 1
ATOM 1610 C C . ASP A 1 206 ? -6.171 -8.862 10.371 1.00 96.31 206 ASP A C 1
ATOM 1612 O O . ASP A 1 206 ? -7.266 -8.800 10.927 1.00 96.31 206 ASP A O 1
ATOM 1616 N N . LEU A 1 207 ? -5.194 -7.998 10.676 1.00 96.50 207 LEU A N 1
ATOM 1617 C CA . LEU A 1 207 ? -5.375 -6.930 11.664 1.00 96.50 207 LEU A CA 1
ATOM 1618 C C . LEU A 1 207 ? -6.405 -5.891 11.198 1.00 96.50 207 LEU A C 1
ATOM 1620 O O . LEU A 1 207 ? -7.234 -5.452 11.997 1.00 96.50 207 LEU A O 1
ATOM 1624 N N . LEU A 1 208 ? -6.373 -5.499 9.920 1.00 96.56 208 LEU A N 1
ATOM 1625 C CA . LEU A 1 208 ? -7.342 -4.550 9.371 1.00 96.56 208 LEU A CA 1
ATOM 1626 C C . LEU A 1 208 ? -8.740 -5.174 9.255 1.00 96.56 208 LEU A C 1
ATOM 1628 O O . LEU A 1 208 ? -9.719 -4.507 9.586 1.00 96.56 208 LEU A O 1
ATOM 1632 N N . ALA A 1 209 ? -8.838 -6.447 8.866 1.00 97.19 209 ALA A N 1
ATOM 1633 C CA . ALA A 1 209 ? -10.086 -7.206 8.830 1.00 97.19 209 ALA A CA 1
ATOM 1634 C C . ALA A 1 209 ? -10.692 -7.369 10.233 1.00 97.19 209 ALA A C 1
ATOM 1636 O O . ALA A 1 209 ? -11.894 -7.167 10.421 1.00 97.19 209 ALA A O 1
ATOM 1637 N N . PHE A 1 210 ? -9.860 -7.650 11.242 1.00 97.19 210 PHE A N 1
ATOM 1638 C CA . PHE A 1 210 ? -10.284 -7.703 12.640 1.00 97.19 210 PHE A CA 1
ATOM 1639 C C . PHE A 1 210 ? -10.864 -6.360 13.096 1.00 97.19 210 PHE A C 1
ATOM 1641 O O . PHE A 1 210 ? -11.975 -6.316 13.626 1.00 97.19 210 PHE A O 1
ATOM 1648 N N . MET A 1 211 ? -10.160 -5.252 12.838 1.00 97.38 211 MET A N 1
ATOM 1649 C CA . MET A 1 211 ? -10.671 -3.910 13.146 1.00 97.38 211 MET A CA 1
ATOM 1650 C C . MET A 1 211 ? -11.973 -3.626 12.401 1.00 97.38 211 MET A C 1
ATOM 1652 O O . MET A 1 211 ? -12.929 -3.153 13.008 1.00 97.38 211 MET A O 1
ATOM 1656 N N . HIS A 1 212 ? -12.052 -3.990 11.121 1.00 97.31 212 HIS A N 1
ATOM 1657 C CA . HIS A 1 212 ? -13.267 -3.839 10.331 1.00 97.31 212 HIS A CA 1
ATOM 1658 C C . HIS A 1 212 ? -14.440 -4.632 10.908 1.00 97.31 212 HIS A C 1
ATOM 1660 O O . HIS A 1 212 ? -15.575 -4.203 10.755 1.00 97.31 212 HIS A O 1
ATOM 1666 N N . ARG A 1 213 ? -14.222 -5.763 11.584 1.00 96.06 213 ARG A N 1
ATOM 1667 C CA . 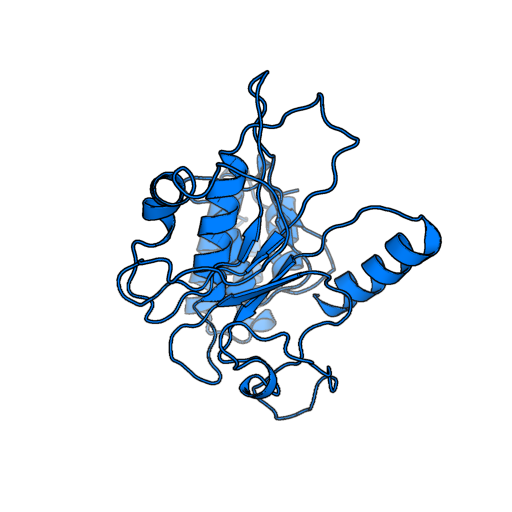ARG A 1 213 ? -15.301 -6.572 12.172 1.00 96.06 213 ARG A CA 1
ATOM 1668 C C . ARG A 1 213 ? -15.741 -6.079 13.551 1.00 96.06 213 ARG A C 1
ATOM 1670 O O . ARG A 1 213 ? -16.938 -6.090 13.825 1.00 96.06 213 ARG A O 1
ATOM 1677 N N . TYR A 1 214 ? -14.798 -5.669 14.398 1.00 97.00 214 TYR A N 1
ATOM 1678 C CA . TYR A 1 214 ? -15.036 -5.469 15.834 1.00 97.00 214 TYR A CA 1
ATOM 1679 C C . TYR A 1 214 ? -14.940 -4.018 16.317 1.00 97.00 214 TYR A C 1
ATOM 1681 O O . TYR A 1 214 ? -15.264 -3.761 17.475 1.00 97.00 214 TYR A O 1
ATOM 1689 N N . ALA A 1 215 ? -14.502 -3.074 15.478 1.00 96.94 215 ALA A N 1
ATOM 1690 C CA . ALA A 1 215 ? -14.523 -1.661 15.841 1.00 96.94 215 ALA A CA 1
ATOM 1691 C C . ALA A 1 215 ? -15.961 -1.157 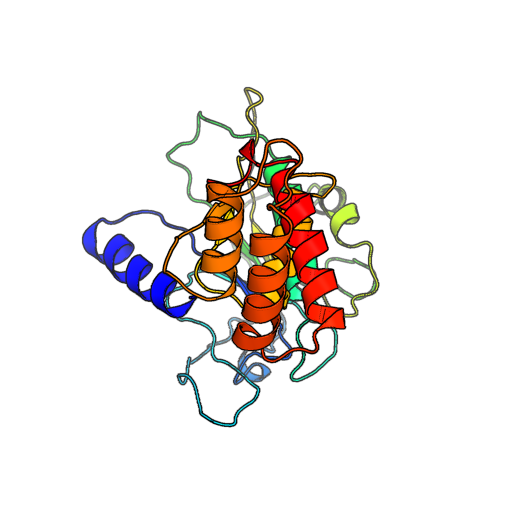16.026 1.00 96.94 215 ALA A C 1
ATOM 1693 O O . ALA A 1 215 ? -16.859 -1.457 15.230 1.00 96.94 215 ALA A O 1
ATOM 1694 N N . ASN A 1 216 ? -16.145 -0.361 17.075 1.00 96.06 216 ASN A N 1
ATOM 1695 C CA . ASN A 1 216 ? -17.370 0.371 17.354 1.00 96.06 216 ASN A CA 1
ATOM 1696 C C . ASN A 1 216 ? -17.571 1.492 16.314 1.00 96.06 216 ASN A C 1
ATOM 1698 O O . ASN A 1 216 ? -16.721 1.740 15.455 1.00 96.06 216 ASN A O 1
ATOM 1702 N N . GLU A 1 217 ? -18.694 2.204 16.394 1.00 91.69 217 GLU A N 1
ATOM 1703 C CA . GLU A 1 217 ? -19.023 3.293 15.460 1.00 91.69 217 GLU A CA 1
ATOM 1704 C C . GLU A 1 217 ? -18.006 4.448 15.469 1.00 91.69 217 GLU A C 1
ATOM 1706 O O . GLU A 1 217 ? -17.812 5.114 14.453 1.00 91.69 217 GLU A O 1
ATOM 1711 N N . ASP A 1 218 ? -17.306 4.663 16.585 1.00 92.56 218 ASP A N 1
ATOM 1712 C CA . ASP A 1 218 ? -16.231 5.655 16.706 1.00 92.56 218 ASP A CA 1
ATOM 1713 C C . ASP A 1 218 ? -14.895 5.197 16.078 1.00 92.56 218 ASP A C 1
ATOM 1715 O O . ASP A 1 218 ? -13.917 5.959 16.035 1.00 92.56 218 ASP A O 1
ATOM 1719 N N . GLY A 1 219 ? -14.862 3.963 15.569 1.00 93.62 219 GLY A N 1
ATOM 1720 C CA . GLY A 1 219 ? -13.708 3.304 14.970 1.00 93.62 219 GLY A CA 1
ATOM 1721 C C . GLY A 1 219 ? -12.754 2.658 15.975 1.00 93.62 219 GLY A C 1
ATOM 1722 O O . GLY A 1 219 ? -11.707 2.162 15.555 1.00 93.62 219 GLY A O 1
ATOM 1723 N N . ASP A 1 220 ? -13.066 2.666 17.275 1.00 96.88 220 ASP A N 1
ATOM 1724 C CA . ASP A 1 220 ? -12.223 2.086 18.327 1.00 96.88 220 ASP A CA 1
ATOM 1725 C C . ASP A 1 220 ? -12.724 0.713 18.795 1.00 96.88 220 ASP A C 1
ATOM 1727 O O . ASP A 1 220 ? -13.878 0.343 18.586 1.00 96.88 220 ASP A O 1
ATOM 1731 N N . LEU A 1 221 ? -11.860 -0.046 19.465 1.00 97.00 221 LEU A N 1
ATOM 1732 C CA . LEU A 1 221 ? -12.233 -1.272 20.173 1.00 97.00 221 LEU A CA 1
ATOM 1733 C C . LEU A 1 221 ? -12.580 -0.973 21.637 1.00 97.00 221 LEU A C 1
ATOM 1735 O O . LEU A 1 221 ? -12.216 0.065 22.189 1.00 97.00 221 LEU A O 1
ATOM 1739 N N . SER A 1 222 ? -13.233 -1.927 22.309 1.00 95.62 222 SER A N 1
ATOM 1740 C CA . SER A 1 222 ? -13.356 -1.889 23.771 1.00 95.62 222 SER A CA 1
ATOM 1741 C C . SER A 1 222 ? -11.974 -1.910 24.438 1.00 95.62 222 SER A C 1
ATOM 1743 O O . SER A 1 222 ? -11.028 -2.478 23.895 1.00 95.62 222 SER A O 1
ATOM 1745 N N . THR A 1 223 ? -11.844 -1.347 25.642 1.00 93.50 223 THR A N 1
ATOM 1746 C CA . THR A 1 223 ? -10.550 -1.230 26.345 1.00 93.50 223 THR A CA 1
ATOM 1747 C C . THR A 1 223 ? -9.809 -2.566 26.468 1.00 93.50 223 THR A C 1
ATOM 1749 O O . THR A 1 223 ? -8.605 -2.634 26.231 1.00 93.50 223 THR A O 1
ATOM 1752 N N . GLN A 1 224 ? -10.534 -3.650 26.766 1.00 93.62 224 GLN A N 1
ATOM 1753 C CA . GLN A 1 224 ? -9.958 -4.994 26.869 1.00 93.62 224 GLN A CA 1
ATOM 1754 C C . GLN A 1 224 ? -9.443 -5.506 25.515 1.00 93.62 224 GLN A C 1
ATOM 1756 O O . GLN A 1 224 ? -8.325 -6.017 25.431 1.00 93.62 224 GLN A O 1
ATOM 1761 N N . LEU A 1 225 ? -10.233 -5.344 24.446 1.00 96.38 225 LEU A N 1
ATOM 1762 C CA . LEU A 1 225 ? -9.843 -5.762 23.097 1.00 96.38 225 LEU A CA 1
ATOM 1763 C C . LEU A 1 225 ? -8.710 -4.898 22.541 1.00 96.38 225 LEU A C 1
ATOM 1765 O O . LEU A 1 225 ? -7.829 -5.423 21.868 1.00 96.38 225 LEU A O 1
ATOM 1769 N N . ARG A 1 226 ? -8.679 -3.602 22.865 1.00 97.06 226 ARG A N 1
ATOM 1770 C CA . ARG A 1 226 ? -7.587 -2.689 22.513 1.00 97.06 226 ARG A CA 1
ATOM 1771 C C . ARG A 1 226 ? -6.250 -3.194 23.045 1.00 97.06 226 ARG A C 1
ATOM 1773 O O . ARG A 1 226 ? -5.295 -3.295 22.280 1.00 97.06 226 ARG A O 1
ATOM 1780 N N . ASP A 1 227 ? -6.161 -3.516 24.334 1.00 96.31 227 ASP A N 1
ATOM 1781 C CA . ASP A 1 227 ? -4.890 -3.941 24.934 1.00 96.31 227 ASP A CA 1
ATOM 1782 C C . ASP A 1 227 ? -4.404 -5.280 24.366 1.00 96.31 227 ASP A C 1
ATOM 1784 O O . ASP A 1 227 ? -3.205 -5.452 24.114 1.00 96.31 227 ASP A O 1
ATOM 1788 N N . GLN A 1 228 ? -5.335 -6.199 24.091 1.00 96.75 228 GLN A N 1
ATOM 1789 C CA . GLN A 1 228 ? -5.046 -7.444 23.376 1.00 96.75 228 GLN A CA 1
ATOM 1790 C C . GLN A 1 228 ? -4.572 -7.172 21.945 1.00 96.75 228 GLN A C 1
ATOM 1792 O O . GLN A 1 228 ? -3.582 -7.753 21.500 1.00 96.75 228 GLN A O 1
ATOM 1797 N N . MET A 1 229 ? -5.227 -6.252 21.236 1.00 97.06 229 MET A N 1
ATOM 1798 C CA . MET A 1 229 ? -4.883 -5.882 19.867 1.00 97.06 229 MET A CA 1
ATOM 1799 C C . MET A 1 229 ? -3.489 -5.258 19.785 1.00 97.06 229 MET A C 1
ATOM 1801 O O . MET A 1 229 ? -2.684 -5.675 18.959 1.00 97.06 229 MET A O 1
ATOM 1805 N N . VAL A 1 230 ? -3.142 -4.334 20.683 1.00 97.94 230 VAL A N 1
ATOM 1806 C CA . VAL A 1 230 ? -1.792 -3.744 20.758 1.00 97.94 230 VAL A CA 1
ATOM 1807 C C . VAL A 1 230 ? -0.731 -4.820 21.015 1.00 97.94 230 VAL A C 1
ATOM 1809 O O . VAL A 1 230 ? 0.318 -4.825 20.364 1.00 97.94 230 VAL A O 1
ATOM 1812 N N . ALA A 1 231 ? -0.999 -5.773 21.914 1.00 96.88 231 ALA A N 1
ATOM 1813 C CA . ALA A 1 231 ? -0.097 -6.903 22.145 1.00 96.88 231 ALA A CA 1
ATOM 1814 C C . ALA A 1 231 ? 0.044 -7.797 20.897 1.00 96.88 231 ALA A C 1
ATOM 1816 O O . ALA A 1 231 ? 1.147 -8.249 20.578 1.00 96.88 231 ALA A O 1
ATOM 1817 N N . ASN A 1 232 ? -1.047 -8.015 20.159 1.00 96.12 232 ASN A N 1
ATOM 1818 C CA . ASN A 1 232 ? -1.047 -8.785 18.917 1.00 96.12 232 ASN A CA 1
ATOM 1819 C C . ASN A 1 232 ? -0.278 -8.078 17.797 1.00 96.12 232 ASN A C 1
ATOM 1821 O O . ASN A 1 232 ? 0.520 -8.730 17.131 1.00 96.12 232 ASN A O 1
ATOM 1825 N N . ILE A 1 233 ? -0.433 -6.761 17.636 1.00 97.38 233 ILE A N 1
ATOM 1826 C CA . ILE A 1 233 ? 0.335 -5.941 16.685 1.00 97.38 233 ILE A CA 1
ATOM 1827 C C . ILE A 1 233 ? 1.834 -6.030 17.000 1.00 97.38 233 ILE A C 1
ATOM 1829 O O . ILE A 1 233 ? 2.640 -6.301 16.107 1.00 97.38 233 ILE A O 1
ATOM 1833 N N . SER A 1 234 ? 2.208 -5.854 18.273 1.00 97.62 234 SER A N 1
ATOM 1834 C CA . SER A 1 234 ? 3.604 -5.949 18.719 1.00 97.62 234 SER A CA 1
ATOM 1835 C C . SER A 1 234 ? 4.204 -7.319 18.395 1.00 97.62 234 SER A C 1
ATOM 1837 O O . SER A 1 234 ? 5.295 -7.389 17.829 1.00 97.62 234 SER A O 1
ATOM 1839 N N . ARG A 1 235 ? 3.466 -8.408 18.656 1.00 95.62 235 ARG A N 1
ATOM 1840 C CA . ARG A 1 235 ? 3.912 -9.777 18.357 1.00 95.62 235 ARG A CA 1
ATOM 1841 C C . ARG A 1 235 ? 3.979 -10.060 16.855 1.00 95.62 235 ARG A C 1
ATOM 1843 O O . ARG A 1 235 ? 4.972 -10.609 16.389 1.00 95.62 235 ARG A O 1
ATOM 1850 N N . ALA A 1 236 ? 2.948 -9.688 16.099 1.00 93.38 236 ALA A N 1
ATOM 1851 C CA . ALA A 1 236 ? 2.844 -9.978 14.670 1.00 93.38 236 ALA A CA 1
ATOM 1852 C C . ALA A 1 236 ? 3.961 -9.295 13.869 1.00 93.38 236 ALA A C 1
ATOM 1854 O O . ALA A 1 236 ? 4.555 -9.905 12.975 1.00 93.38 236 ALA A O 1
ATOM 1855 N N . PHE A 1 237 ? 4.273 -8.040 14.195 1.00 94.88 237 PHE A N 1
ATOM 1856 C CA . PHE A 1 237 ? 5.297 -7.269 13.490 1.00 94.88 237 PHE A CA 1
ATOM 1857 C C . PHE A 1 237 ? 6.666 -7.256 14.174 1.00 94.88 237 PHE A C 1
ATOM 1859 O O . PHE A 1 237 ? 7.601 -6.732 13.580 1.00 94.88 237 PHE A O 1
ATOM 1866 N N . GLN A 1 238 ? 6.800 -7.854 15.364 1.00 96.12 238 GLN A N 1
ATOM 1867 C CA . GLN A 1 238 ? 8.030 -7.850 16.170 1.00 96.12 238 GLN A CA 1
ATOM 1868 C C . GLN A 1 238 ? 8.533 -6.425 16.468 1.00 96.12 238 GLN A C 1
ATOM 1870 O O . GLN A 1 238 ? 9.720 -6.127 16.365 1.00 96.12 238 GLN A O 1
ATOM 1875 N N . ILE A 1 239 ? 7.607 -5.534 16.832 1.00 95.94 239 ILE A N 1
ATOM 1876 C CA . ILE A 1 239 ? 7.881 -4.120 17.135 1.00 95.94 239 ILE A CA 1
ATOM 1877 C C . ILE A 1 239 ? 7.627 -3.806 18.608 1.00 95.94 239 ILE A C 1
ATOM 1879 O O . ILE A 1 239 ? 6.923 -4.544 19.308 1.00 95.94 239 ILE A O 1
ATOM 1883 N N . ARG A 1 240 ? 8.167 -2.684 19.090 1.00 97.75 240 ARG A N 1
ATOM 1884 C CA . ARG A 1 240 ? 7.975 -2.257 20.482 1.00 97.75 240 ARG A CA 1
ATOM 1885 C C . ARG A 1 240 ? 6.520 -1.865 20.732 1.00 97.75 240 ARG A C 1
ATOM 1887 O O . ARG A 1 240 ? 5.825 -1.401 19.832 1.00 97.75 240 ARG A O 1
ATOM 1894 N N . ARG A 1 241 ? 6.072 -1.983 21.987 1.00 96.06 241 ARG A N 1
ATOM 1895 C CA . ARG A 1 241 ? 4.693 -1.639 22.380 1.00 96.06 241 ARG A CA 1
ATOM 1896 C C . ARG A 1 241 ? 4.301 -0.213 21.976 1.00 96.06 241 ARG A C 1
ATOM 1898 O O . ARG A 1 241 ? 3.225 -0.024 21.433 1.00 96.06 241 ARG A O 1
ATOM 1905 N N . PHE A 1 242 ? 5.196 0.755 22.168 1.00 96.56 242 PHE A N 1
ATOM 1906 C CA . PHE A 1 242 ? 4.973 2.145 21.758 1.00 96.56 242 PHE A CA 1
ATOM 1907 C C . PHE A 1 242 ? 4.704 2.287 20.247 1.00 96.56 242 PHE A C 1
ATOM 1909 O O . PHE A 1 242 ? 3.793 2.997 19.836 1.00 96.56 242 PHE A O 1
ATOM 1916 N N . GLU A 1 243 ? 5.444 1.559 19.404 1.00 96.38 243 GLU A N 1
ATOM 1917 C CA . GLU A 1 243 ? 5.215 1.556 17.953 1.00 96.38 243 GLU A CA 1
ATOM 1918 C C . GLU A 1 243 ? 3.900 0.853 17.590 1.00 96.38 243 GLU A C 1
ATOM 1920 O O . GLU A 1 243 ? 3.188 1.287 16.684 1.00 96.38 243 GLU A O 1
ATOM 1925 N N . ALA A 1 244 ? 3.550 -0.209 18.323 1.00 97.31 244 ALA A N 1
ATOM 1926 C CA . ALA A 1 244 ? 2.280 -0.908 18.162 1.00 97.31 244 ALA A CA 1
ATOM 1927 C C . ALA A 1 244 ? 1.075 -0.025 18.525 1.00 97.31 244 ALA A C 1
ATOM 1929 O O . ALA A 1 244 ? 0.054 -0.091 17.845 1.00 97.31 244 ALA A O 1
ATOM 1930 N N . GLU A 1 245 ? 1.190 0.837 19.538 1.00 97.50 245 GLU A N 1
ATOM 1931 C CA . GLU A 1 245 ? 0.168 1.841 19.867 1.00 97.50 245 GLU A CA 1
ATOM 1932 C C . GLU A 1 245 ? 0.012 2.893 18.757 1.00 97.50 245 GLU A C 1
ATOM 1934 O O . GLU A 1 245 ? -1.110 3.309 18.448 1.00 97.50 245 GLU A O 1
ATOM 1939 N N . GLY A 1 246 ? 1.113 3.267 18.098 1.00 96.50 246 GLY A N 1
ATOM 1940 C CA . GLY A 1 246 ? 1.085 4.100 16.894 1.00 96.50 246 GLY A CA 1
ATOM 1941 C C . GLY A 1 246 ? 0.303 3.443 15.751 1.00 96.50 246 GLY A C 1
ATOM 1942 O O . GLY A 1 246 ? -0.646 4.032 15.236 1.00 96.50 246 GLY A O 1
ATOM 1943 N N . LEU A 1 247 ? 0.626 2.188 15.414 1.00 95.81 247 LEU A N 1
ATOM 1944 C CA . LEU A 1 247 ? -0.099 1.430 14.381 1.00 95.81 247 LEU A CA 1
ATOM 1945 C C . LEU A 1 247 ? -1.572 1.195 14.742 1.00 95.81 247 LEU A C 1
ATOM 1947 O O . LEU A 1 247 ? -2.438 1.251 13.874 1.00 95.81 247 LEU A O 1
ATOM 1951 N N . TYR A 1 248 ? -1.878 0.963 16.019 1.00 97.62 248 TYR A N 1
ATOM 1952 C CA . TYR A 1 248 ? -3.258 0.862 16.488 1.00 97.62 248 TYR A CA 1
ATOM 1953 C C . TYR A 1 248 ? -4.036 2.164 16.254 1.00 97.62 248 TYR A C 1
ATOM 1955 O O . TYR A 1 248 ? -5.189 2.145 15.825 1.00 97.62 248 TYR A O 1
ATOM 1963 N N . SER A 1 249 ? -3.396 3.310 16.489 1.00 96.94 249 SER A N 1
ATOM 1964 C CA . SER A 1 249 ? -4.004 4.621 16.248 1.00 96.94 249 SER A CA 1
ATOM 1965 C C . SER A 1 249 ? -4.293 4.849 14.759 1.00 96.94 249 SER A C 1
ATOM 1967 O O . SER A 1 249 ? -5.357 5.358 14.407 1.00 96.94 249 SER A O 1
ATOM 1969 N N . GLU A 1 250 ? -3.391 4.417 13.875 1.00 95.69 250 GLU A N 1
ATOM 1970 C CA . GLU A 1 250 ? -3.608 4.422 12.423 1.00 95.69 250 GLU A CA 1
ATOM 1971 C C . GLU A 1 250 ? -4.769 3.489 12.014 1.00 95.69 250 GLU A C 1
ATOM 1973 O O . GLU A 1 250 ? -5.647 3.898 11.253 1.00 95.69 250 GLU A O 1
ATOM 1978 N N . LEU A 1 251 ? -4.843 2.272 12.574 1.00 96.12 251 LEU A N 1
ATOM 1979 C CA . LEU A 1 251 ? -5.959 1.331 12.369 1.00 96.12 251 LEU A CA 1
ATOM 1980 C C . LEU A 1 251 ? -7.309 1.949 12.749 1.00 96.12 251 LEU A C 1
ATOM 1982 O O . LEU A 1 251 ? -8.260 1.896 11.965 1.00 96.12 251 LEU A O 1
ATOM 1986 N N . LYS A 1 252 ? -7.384 2.583 13.922 1.00 96.94 252 LYS A N 1
ATOM 1987 C CA . LYS A 1 252 ? -8.577 3.302 14.386 1.00 96.94 252 LYS A CA 1
ATOM 1988 C C . LYS A 1 252 ? -9.004 4.391 13.397 1.00 96.94 252 LYS A C 1
ATOM 1990 O O . LYS A 1 252 ? -10.188 4.551 13.106 1.00 96.94 252 LYS A O 1
ATOM 1995 N N . LEU A 1 253 ? -8.051 5.146 12.850 1.00 96.25 253 LEU A N 1
ATOM 1996 C CA . LEU A 1 253 ? -8.340 6.190 11.864 1.00 96.25 253 LEU A CA 1
ATOM 1997 C C . LEU A 1 253 ? -8.861 5.625 10.536 1.00 96.25 253 LEU A C 1
ATOM 1999 O O . LEU A 1 253 ? -9.766 6.228 9.956 1.00 96.25 253 LEU A O 1
ATOM 2003 N N . CYS A 1 254 ? -8.369 4.469 10.079 1.00 96.31 254 CYS A N 1
ATOM 2004 C CA . CYS A 1 254 ? -8.954 3.772 8.928 1.00 96.31 254 CYS A CA 1
ATOM 2005 C C . CYS A 1 254 ? -10.434 3.445 9.168 1.00 96.31 254 CYS A C 1
ATOM 2007 O O . CYS A 1 254 ? -11.263 3.655 8.282 1.00 96.31 254 CYS A O 1
ATOM 2009 N N . MET A 1 255 ? -10.790 2.998 10.378 1.00 97.19 255 MET A N 1
ATOM 2010 C CA . MET A 1 255 ? -12.170 2.630 10.721 1.00 97.19 255 MET A CA 1
ATOM 2011 C C . MET A 1 255 ? -13.134 3.818 10.769 1.00 97.19 255 MET A C 1
ATOM 2013 O O . MET A 1 255 ? -14.326 3.637 10.542 1.00 97.19 255 MET A O 1
ATOM 2017 N N . LYS A 1 256 ? -12.648 5.058 10.909 1.00 95.12 256 LYS A N 1
ATOM 2018 C CA . LYS A 1 256 ? -13.497 6.251 10.705 1.00 95.12 256 LYS A CA 1
ATOM 2019 C C . LYS A 1 256 ? -14.025 6.376 9.273 1.00 95.12 256 LYS A C 1
ATOM 2021 O O . LYS A 1 256 ? -15.015 7.063 9.036 1.00 95.12 256 LYS A O 1
ATOM 2026 N N . ARG A 1 257 ? -13.368 5.731 8.306 1.00 95.12 257 ARG A N 1
ATOM 2027 C CA . ARG A 1 257 ? -13.809 5.626 6.910 1.00 95.12 257 ARG A CA 1
ATOM 2028 C C . ARG A 1 257 ? -14.087 4.168 6.539 1.00 95.12 257 ARG A C 1
ATOM 2030 O O . ARG A 1 257 ? -13.748 3.735 5.444 1.00 95.12 257 ARG A O 1
ATOM 2037 N N . ARG A 1 258 ? -14.737 3.425 7.445 1.00 95.25 258 ARG A N 1
ATOM 2038 C CA . ARG A 1 258 ? -15.068 1.996 7.291 1.00 95.25 258 ARG A CA 1
ATOM 2039 C C . ARG A 1 258 ? -15.711 1.647 5.947 1.00 95.25 258 ARG A C 1
ATOM 2041 O O . ARG A 1 258 ? -15.385 0.619 5.393 1.00 95.25 258 ARG A O 1
ATOM 2048 N N . HIS A 1 259 ? -16.544 2.525 5.385 1.00 95.12 259 HIS A N 1
ATOM 2049 C CA . HIS A 1 259 ? -17.185 2.332 4.074 1.00 95.12 259 HIS A CA 1
ATOM 2050 C C . HIS A 1 259 ? -16.211 2.222 2.882 1.00 95.12 259 HIS A C 1
ATOM 2052 O O . HIS A 1 259 ? -16.623 1.832 1.794 1.00 95.12 259 HIS A O 1
ATOM 2058 N N . LEU A 1 260 ? -14.941 2.599 3.060 1.00 93.50 260 LEU A N 1
ATOM 2059 C CA . LEU A 1 260 ? -13.876 2.414 2.073 1.00 93.50 260 LEU A CA 1
ATOM 2060 C C . LEU A 1 260 ? -13.104 1.111 2.275 1.00 93.50 260 LEU A C 1
ATOM 2062 O O . LEU A 1 260 ? -12.186 0.853 1.509 1.00 93.50 260 LEU A O 1
ATOM 2066 N N . VAL A 1 261 ? -13.414 0.325 3.303 1.00 95.75 261 VAL A N 1
ATOM 2067 C CA . VAL A 1 261 ? -12.751 -0.945 3.603 1.00 95.75 261 VAL A CA 1
ATOM 2068 C C . VAL A 1 261 ? -13.800 -2.045 3.503 1.00 95.75 261 VAL A C 1
ATOM 2070 O O . VAL A 1 261 ? -14.835 -1.958 4.157 1.00 95.75 261 VAL A O 1
ATOM 2073 N N . SER A 1 262 ? -13.547 -3.056 2.674 1.00 91.81 262 SER A N 1
ATOM 2074 C CA . SER A 1 262 ? -14.438 -4.209 2.488 1.00 91.81 262 SER A CA 1
ATOM 2075 C C . SER A 1 262 ? -13.727 -5.524 2.7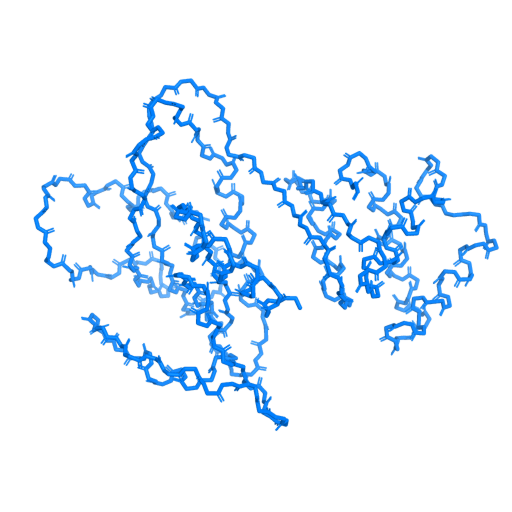19 1.00 91.81 262 SER A C 1
ATOM 2077 O O . SER A 1 262 ? -12.505 -5.582 2.472 1.00 91.81 262 SER A O 1
#

InterPro domains:
  IPR041491 TRPM, SLOG domain [PF18139] (1-99)
  IPR041491 TRPM, SLOG domain [PF18139] (162-254)
  IPR050927 Transient receptor potential cation channel M [PTHR13800] (1-101)